Protein AF-A0A7C6YAJ8-F1 (afdb_monomer)

Foldseek 3Di:
DVVVVVVVVPPPPPCPPDPPVPDDQQLQDLVSLCCVCQPVQDDLVVVCVVSVHDSVSNCCRCCVPNVVDPVCSQEPRAADPLLVLLLLLVVLFQWAWDPDLQFTKIKHKDAPLQVLVQQVNCVSCVSQFDDHKDKDQWDWDADPVNPDTDIGGIMIMTMGGRHPNCVVVNPDDLLNSLVPDDLQSNLSNCLGQWAQAAQKIKGFQQVDDPVSVVSSQVSCCPHQVWHWDQDPVHNRIIITHNVSRVSNLVSNVVNDPCVGSSNCPRPDVPPSHYDDDWFWWAADPNDTDTLVVVCVVVVHDSVVSCVVCVVRIDTDD

Mean predicted aligned error: 9.09 Å

Sequence (317 aa):
MEYIKRMMKIKKTNDLHKNDSRFKAIYQDYDWCYQKFMIEGLNHDEMAKEADCTKRVIQKWCVERHRLTQKYRQQHKQLNNMQEDLIIGSLLGDGHIDKRDTQPVFIVEHAANQKDYLYFKYDLMKDFCNISPSHIKGTVKYFPDNSKGYLVQDAYRFCTRIHDCFLEYRNMTIKNLLDKLNSFSLSIWILDDGYRGRSNWQVCVANFADCEKEYAMKMLRQKFNLDCYIPNLDNRYIHFKANSTRVIDDIILKEIPNNLDIIKYKITENNQIASPQKRAYINIDGEDILLTEYCEKNNLPYKSTWAKFKDEIKLVI

Nearest PDB structures (foldseek):
  1r7m-assembly1_A  TM=8.126E-01  e=1.324E-11  Saccharomyces cerevisiae
  3oor-assembly1_A  TM=7.892E-01  e=7.558E-11  Saccharomyces cerevisiae
  3opk-assembly1_A  TM=4.939E-01  e=5.176E-01  Salmonella enterica subsp. enterica serovar Typhimurium str. LT2
  4zk7-assembly1_Q  TM=4.593E-01  e=9.420E-01  Thermus thermophilus HB8
  6o8x-assembly1_U  TM=3.846E-01  e=6.094E-01  Enterococcus faecalis

pLDDT: mean 91.02, std 14.14, range [32.59, 98.88]

Radius of gyration: 28.18 Å; Cα contacts (8 Å, |Δi|>4): 461; chains: 1; bounding box: 66×58×85 Å

Structure (mmCIF, N/CA/C/O backbone):
data_AF-A0A7C6YAJ8-F1
#
_entry.id   AF-A0A7C6YAJ8-F1
#
loop_
_atom_site.group_PDB
_atom_site.id
_atom_site.type_symbol
_atom_site.label_atom_id
_atom_site.label_alt_id
_atom_site.label_comp_id
_atom_site.label_asym_id
_atom_site.label_entity_id
_atom_site.label_seq_id
_atom_site.pdbx_PDB_ins_code
_atom_site.Cartn_x
_atom_site.Cartn_y
_atom_site.Cartn_z
_atom_site.occupancy
_atom_site.B_iso_or_equiv
_atom_site.auth_seq_id
_atom_site.auth_comp_id
_atom_site.auth_asym_id
_atom_site.auth_atom_id
_atom_site.pdbx_PDB_model_num
ATOM 1 N N . MET A 1 1 ? 13.890 -44.386 -42.242 1.00 47.44 1 MET A N 1
ATOM 2 C CA . MET A 1 1 ? 15.108 -43.614 -41.887 1.00 47.44 1 MET A CA 1
ATOM 3 C C . MET A 1 1 ? 15.307 -42.365 -42.751 1.00 47.44 1 MET A C 1
ATOM 5 O O . MET A 1 1 ? 15.731 -41.344 -42.226 1.00 47.44 1 MET A O 1
ATOM 9 N N . GLU A 1 2 ? 14.943 -42.385 -44.037 1.00 45.25 2 GLU A N 1
ATOM 10 C CA . GLU A 1 2 ? 15.057 -41.219 -44.938 1.00 45.25 2 GLU A CA 1
ATOM 11 C C . GLU A 1 2 ? 13.894 -40.209 -44.806 1.00 45.25 2 GLU A C 1
ATOM 13 O O . GLU A 1 2 ? 14.081 -39.004 -44.953 1.00 45.25 2 GLU A O 1
ATOM 18 N N . TYR A 1 3 ? 12.712 -40.679 -44.388 1.00 32.94 3 TYR A N 1
ATOM 19 C CA . TYR A 1 3 ? 11.525 -39.848 -44.125 1.00 32.94 3 TYR A CA 1
ATOM 20 C C . TYR A 1 3 ? 11.679 -38.941 -42.884 1.00 32.94 3 TYR A C 1
ATOM 22 O O . TYR A 1 3 ? 11.273 -37.781 -42.893 1.00 32.94 3 TYR A O 1
ATOM 30 N N . ILE A 1 4 ? 12.369 -39.424 -41.841 1.00 42.72 4 ILE A N 1
ATOM 31 C CA . ILE A 1 4 ? 12.635 -38.665 -40.603 1.00 42.72 4 ILE A CA 1
ATOM 32 C C . ILE A 1 4 ? 13.716 -37.591 -40.835 1.00 42.72 4 ILE A C 1
ATOM 34 O O . ILE A 1 4 ? 13.593 -36.471 -40.340 1.00 42.72 4 ILE A O 1
ATOM 38 N N . LYS A 1 5 ? 14.717 -37.864 -41.688 1.00 40.44 5 LYS A N 1
ATOM 39 C CA . LYS A 1 5 ? 15.712 -36.857 -42.110 1.00 40.44 5 LYS A CA 1
ATOM 40 C C . LYS A 1 5 ? 15.091 -35.712 -42.926 1.00 40.44 5 LYS A C 1
ATOM 42 O O . LYS A 1 5 ? 15.614 -34.600 -42.894 1.00 40.44 5 LYS A O 1
ATOM 47 N N . ARG A 1 6 ? 13.966 -35.953 -43.614 1.00 37.03 6 ARG A N 1
ATOM 48 C CA . ARG A 1 6 ? 13.228 -34.935 -44.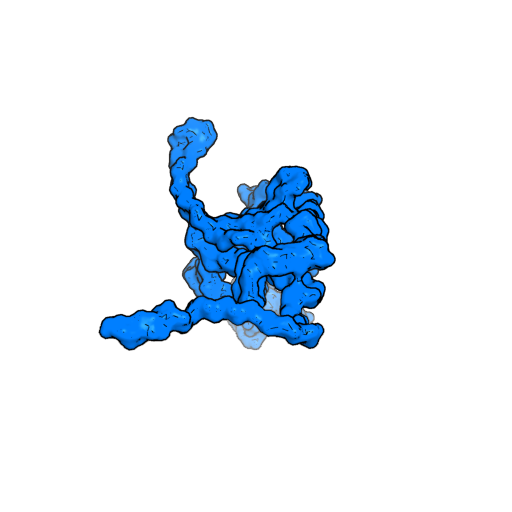383 1.00 37.03 6 ARG A CA 1
ATOM 49 C C . ARG A 1 6 ? 12.366 -34.027 -43.494 1.00 37.03 6 ARG A C 1
ATOM 51 O O . ARG A 1 6 ? 12.249 -32.846 -43.800 1.00 37.03 6 ARG A O 1
ATOM 58 N N . MET A 1 7 ? 11.859 -34.529 -42.362 1.00 32.59 7 MET A N 1
ATOM 59 C CA . MET A 1 7 ? 11.141 -33.710 -41.369 1.00 32.59 7 MET A CA 1
ATOM 60 C C . MET A 1 7 ? 12.063 -32.887 -40.458 1.00 32.59 7 MET A C 1
ATOM 62 O O . MET A 1 7 ? 11.704 -31.779 -40.078 1.00 32.59 7 MET A O 1
ATOM 66 N N . MET A 1 8 ? 13.285 -33.350 -40.175 1.00 35.88 8 MET A N 1
ATOM 67 C CA . MET A 1 8 ? 14.253 -32.570 -39.384 1.00 35.88 8 MET A CA 1
ATOM 68 C C . MET A 1 8 ? 14.951 -31.441 -40.163 1.00 35.88 8 MET A C 1
ATOM 70 O O . MET A 1 8 ? 15.639 -30.618 -39.564 1.00 35.88 8 MET A O 1
ATOM 74 N N . LYS A 1 9 ? 14.764 -31.356 -41.489 1.00 37.44 9 LYS A N 1
ATOM 75 C CA . LYS A 1 9 ? 15.337 -30.288 -42.329 1.00 37.44 9 LYS A CA 1
ATOM 76 C C . LYS A 1 9 ? 14.406 -29.086 -42.543 1.00 37.44 9 LYS A C 1
ATOM 78 O O . LYS A 1 9 ? 14.803 -28.148 -43.226 1.00 37.44 9 LYS A O 1
ATOM 83 N N . ILE A 1 10 ? 13.204 -29.077 -41.957 1.00 40.25 10 ILE A N 1
ATOM 84 C CA . ILE A 1 10 ? 12.212 -28.005 -42.141 1.00 40.25 10 ILE A CA 1
ATOM 85 C C . ILE A 1 10 ? 11.612 -27.597 -40.787 1.00 40.25 10 ILE A C 1
ATOM 87 O O . ILE A 1 10 ? 10.531 -28.032 -40.410 1.00 40.25 10 ILE A O 1
ATOM 91 N N . LYS A 1 11 ? 12.366 -26.778 -40.045 1.00 37.12 11 LYS A N 1
ATOM 92 C CA . LYS A 1 11 ? 11.914 -25.578 -39.297 1.00 37.12 11 LYS A CA 1
ATOM 93 C C . LYS A 1 11 ? 13.103 -24.923 -38.571 1.00 37.12 11 LYS A C 1
ATOM 95 O O . LYS A 1 11 ? 13.094 -24.651 -37.380 1.00 37.12 11 LYS A O 1
ATOM 100 N N . LYS A 1 12 ? 14.159 -24.643 -39.335 1.00 38.34 12 LYS A N 1
ATOM 101 C CA . LYS A 1 12 ? 14.884 -23.374 -39.210 1.00 38.34 12 LYS A CA 1
ATOM 102 C C . LYS A 1 12 ? 14.514 -22.571 -40.448 1.00 38.34 12 LYS A C 1
ATOM 104 O O . LYS A 1 12 ? 15.315 -22.403 -41.360 1.00 38.34 12 LYS A O 1
ATOM 109 N N . THR A 1 13 ? 13.256 -22.154 -40.526 1.00 35.66 13 THR A N 1
ATOM 110 C CA . THR A 1 13 ? 12.901 -21.028 -41.382 1.00 35.66 13 THR A CA 1
ATOM 111 C C . THR A 1 13 ? 13.521 -19.803 -40.724 1.00 35.66 13 THR A C 1
ATOM 113 O O . THR A 1 13 ? 12.896 -19.117 -39.927 1.00 35.66 13 THR A O 1
ATOM 116 N N . ASN A 1 14 ? 14.790 -19.547 -41.053 1.00 40.25 14 ASN A N 1
ATOM 117 C CA . ASN A 1 14 ? 15.240 -18.177 -41.244 1.00 40.25 14 ASN A CA 1
ATOM 118 C C . ASN A 1 14 ? 14.432 -17.640 -42.434 1.00 40.25 14 ASN A C 1
ATOM 120 O O . ASN A 1 14 ? 14.972 -17.484 -43.528 1.00 40.25 14 ASN A O 1
ATOM 124 N N . ASP A 1 15 ? 13.138 -17.386 -42.239 1.00 39.75 15 ASP A N 1
ATOM 125 C CA . ASP A 1 15 ? 12.440 -16.413 -43.063 1.00 39.75 15 ASP A CA 1
ATOM 126 C C . ASP A 1 15 ? 12.964 -15.054 -42.599 1.00 39.75 15 ASP A C 1
ATOM 128 O O . ASP A 1 15 ? 12.334 -14.304 -41.863 1.00 39.75 15 ASP A O 1
ATOM 132 N N . LEU A 1 16 ? 14.201 -14.756 -43.010 1.00 46.94 16 LEU A N 1
ATOM 133 C CA . LEU A 1 16 ? 14.611 -13.383 -43.228 1.00 46.94 16 LEU A CA 1
ATOM 134 C C . LEU A 1 16 ? 13.579 -12.848 -44.209 1.00 46.94 16 LEU A C 1
ATOM 136 O O . LEU A 1 16 ? 13.630 -13.195 -45.391 1.00 46.94 16 LEU A O 1
ATOM 140 N N . HIS A 1 17 ? 12.600 -12.106 -43.682 1.00 51.72 17 HIS A N 1
ATOM 141 C CA . HIS A 1 17 ? 11.586 -11.424 -44.468 1.00 51.72 17 HIS A CA 1
ATOM 142 C C . HIS A 1 17 ? 12.259 -10.881 -45.727 1.00 51.72 17 HIS A C 1
ATOM 144 O O . HIS A 1 17 ? 13.194 -10.078 -45.641 1.00 51.72 17 HIS A O 1
ATOM 150 N N . LYS A 1 18 ? 11.843 -11.390 -46.895 1.00 46.28 18 LYS A N 1
ATOM 151 C CA . LYS A 1 18 ? 12.242 -10.830 -48.189 1.00 46.28 18 LYS A CA 1
ATOM 152 C C . LYS A 1 18 ? 12.083 -9.315 -48.079 1.00 46.28 18 LYS A C 1
ATOM 154 O O . LYS A 1 18 ? 11.075 -8.879 -47.531 1.00 46.28 18 LYS A O 1
ATOM 159 N N . ASN A 1 19 ? 13.075 -8.557 -48.552 1.00 50.75 19 ASN A N 1
ATOM 160 C CA . ASN A 1 19 ? 13.094 -7.091 -48.560 1.00 50.75 19 ASN A CA 1
ATOM 161 C C . ASN A 1 19 ? 11.862 -6.527 -49.306 1.00 50.75 19 ASN A C 1
ATOM 163 O O . ASN A 1 19 ? 11.966 -6.104 -50.453 1.00 50.75 19 ASN A O 1
ATOM 167 N N . ASP A 1 20 ? 10.691 -6.546 -48.674 1.00 56.75 20 ASP A N 1
ATOM 168 C CA . ASP A 1 20 ? 9.530 -5.759 -49.058 1.00 56.75 20 ASP A CA 1
ATOM 169 C C . ASP A 1 20 ? 9.744 -4.382 -48.439 1.00 56.75 20 ASP A C 1
ATOM 171 O O . ASP A 1 20 ? 9.737 -4.223 -47.217 1.00 56.75 20 ASP A O 1
ATOM 175 N N . SER A 1 21 ? 9.964 -3.380 -49.286 1.00 59.78 21 SER A N 1
ATOM 176 C CA . SER A 1 21 ? 10.165 -1.989 -48.875 1.00 59.78 21 SER A CA 1
ATOM 177 C C . SER A 1 21 ? 8.970 -1.401 -48.116 1.00 59.78 21 SER A C 1
ATOM 179 O O . SER A 1 21 ? 9.103 -0.336 -47.516 1.00 59.78 21 SER A O 1
ATOM 181 N N . ARG A 1 22 ? 7.816 -2.084 -48.116 1.00 62.16 22 ARG A N 1
ATOM 182 C CA . ARG A 1 22 ? 6.598 -1.697 -47.392 1.00 62.16 22 ARG A CA 1
ATOM 183 C C . ARG A 1 22 ? 6.427 -2.426 -46.060 1.00 62.16 22 ARG A C 1
ATOM 185 O O . ARG A 1 22 ? 5.558 -2.042 -45.280 1.00 62.16 22 ARG A O 1
ATOM 192 N N . PHE A 1 23 ? 7.220 -3.462 -45.775 1.00 67.81 23 PHE A N 1
ATOM 193 C CA . PHE A 1 23 ? 7.128 -4.1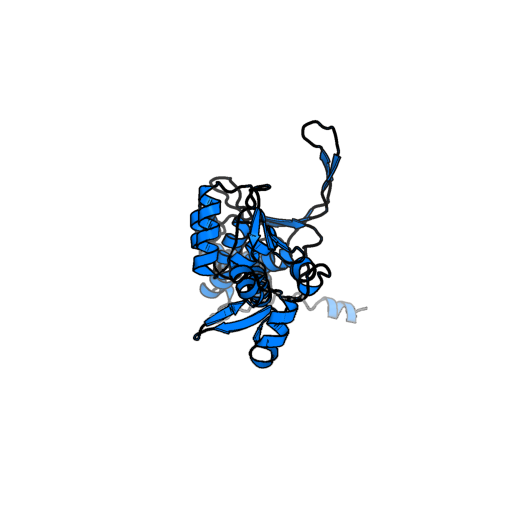78 -44.505 1.00 67.81 23 PHE A CA 1
ATOM 194 C C . PHE A 1 23 ? 7.755 -3.348 -43.381 1.00 67.81 23 PHE A C 1
ATOM 196 O O . PHE A 1 23 ? 8.977 -3.259 -43.242 1.00 67.81 23 PHE A O 1
ATOM 203 N N . LYS A 1 24 ? 6.901 -2.753 -42.547 1.00 80.50 24 LYS A N 1
ATOM 204 C CA . LYS A 1 24 ? 7.312 -2.100 -41.306 1.00 80.50 24 LYS A CA 1
ATOM 205 C C . LYS A 1 24 ? 7.054 -3.055 -40.148 1.00 80.50 24 LYS A C 1
ATOM 207 O O . LYS A 1 24 ? 5.912 -3.286 -39.766 1.00 80.50 24 LYS A O 1
ATOM 212 N N . ALA A 1 25 ? 8.121 -3.634 -39.609 1.00 89.38 25 ALA A N 1
ATOM 213 C CA . ALA A 1 25 ? 8.007 -4.473 -38.422 1.00 89.38 25 ALA A CA 1
ATOM 214 C C . ALA A 1 25 ? 7.569 -3.637 -37.208 1.00 89.38 25 ALA A C 1
ATOM 216 O O . ALA A 1 25 ? 7.946 -2.469 -37.097 1.00 89.38 25 ALA A O 1
ATOM 217 N N . ILE A 1 26 ? 6.833 -4.247 -36.276 1.00 94.19 26 ILE A N 1
ATOM 218 C CA . ILE A 1 26 ? 6.247 -3.552 -35.115 1.00 94.19 26 ILE A CA 1
ATOM 219 C C . ILE A 1 26 ? 7.297 -2.838 -34.252 1.00 94.19 26 ILE A C 1
ATOM 221 O O . ILE A 1 26 ? 7.083 -1.715 -33.818 1.00 94.19 26 ILE A O 1
ATOM 225 N N . TYR A 1 27 ? 8.491 -3.421 -34.101 1.00 94.12 27 TYR A N 1
ATOM 226 C CA . TYR A 1 27 ? 9.597 -2.829 -33.340 1.00 94.12 27 TYR A CA 1
ATOM 227 C C . TYR A 1 27 ? 10.229 -1.597 -34.002 1.00 94.12 27 TYR A C 1
ATOM 229 O O . TYR A 1 27 ? 11.093 -0.962 -33.409 1.00 94.12 27 TYR A O 1
ATOM 237 N N . GLN A 1 28 ? 9.875 -1.272 -35.249 1.00 95.12 28 GLN A N 1
ATOM 238 C CA . GLN A 1 28 ? 10.315 -0.023 -35.877 1.00 95.12 28 GLN A CA 1
ATOM 239 C C . GLN A 1 28 ? 9.466 1.167 -35.422 1.00 95.12 28 GLN A C 1
ATOM 241 O O . GLN A 1 28 ? 9.882 2.314 -35.588 1.00 95.12 28 GLN A O 1
ATOM 246 N N . ASP A 1 29 ? 8.283 0.904 -34.871 1.00 95.56 29 ASP A N 1
ATOM 247 C CA . ASP A 1 29 ? 7.397 1.909 -34.308 1.00 95.56 29 ASP A CA 1
ATOM 248 C C . ASP A 1 29 ? 7.887 2.341 -32.919 1.00 95.56 29 ASP A C 1
ATOM 250 O O . ASP A 1 29 ? 8.202 1.504 -32.071 1.00 95.56 29 ASP A O 1
ATOM 254 N N . TYR A 1 30 ? 7.984 3.653 -32.703 1.00 96.62 30 TYR A N 1
ATOM 255 C CA . TYR A 1 30 ? 8.370 4.204 -31.408 1.00 96.62 30 TYR A CA 1
ATOM 256 C C . TYR A 1 30 ? 7.320 3.879 -30.348 1.00 96.62 30 TYR A C 1
ATOM 258 O O . TYR A 1 30 ? 7.687 3.468 -29.248 1.00 96.62 30 TYR A O 1
ATOM 266 N N . ASP A 1 31 ? 6.035 4.001 -30.687 1.00 97.38 31 ASP A N 1
ATOM 267 C CA . ASP A 1 31 ? 4.944 3.865 -29.722 1.00 97.38 31 ASP A CA 1
ATOM 268 C C . ASP A 1 31 ? 4.842 2.430 -29.213 1.00 97.38 31 ASP A C 1
ATOM 270 O O . ASP A 1 31 ? 4.703 2.202 -28.012 1.00 97.38 31 ASP A O 1
ATOM 274 N N . TRP A 1 32 ? 5.028 1.446 -30.099 1.00 97.25 32 TRP A N 1
ATOM 275 C CA . TRP A 1 32 ? 5.107 0.043 -29.697 1.00 97.25 32 TRP A CA 1
ATOM 276 C C . TRP A 1 32 ? 6.299 -0.202 -28.763 1.00 97.25 32 TRP A C 1
ATOM 278 O O . TRP A 1 32 ? 6.147 -0.808 -27.700 1.00 97.25 32 TRP A O 1
ATOM 288 N N . CYS A 1 33 ? 7.488 0.305 -29.109 1.00 97.81 33 CYS A N 1
ATOM 289 C CA . CYS A 1 33 ? 8.667 0.160 -28.257 1.00 97.81 33 CYS A CA 1
ATOM 290 C C . CYS A 1 33 ? 8.477 0.831 -26.891 1.00 97.81 33 CYS A C 1
ATOM 292 O O . CYS A 1 33 ? 8.839 0.241 -25.872 1.00 97.81 33 CYS A O 1
ATOM 294 N N . TYR A 1 34 ? 7.904 2.035 -26.860 1.00 97.94 34 TYR A N 1
ATOM 295 C CA . TYR A 1 34 ? 7.623 2.774 -25.635 1.00 97.94 34 TYR A CA 1
ATOM 296 C C . TYR A 1 34 ? 6.612 2.022 -24.769 1.00 97.94 34 TYR A C 1
ATOM 298 O O . TYR A 1 34 ? 6.887 1.757 -23.601 1.00 97.94 34 TYR A O 1
ATOM 306 N N . GLN A 1 35 ? 5.493 1.588 -25.346 1.00 97.56 35 GLN A N 1
ATOM 307 C CA . GLN A 1 35 ? 4.463 0.830 -24.645 1.00 97.56 35 GLN A CA 1
ATOM 308 C C . GLN A 1 35 ? 5.038 -0.436 -23.995 1.00 97.56 35 GLN A C 1
ATOM 310 O O . GLN A 1 35 ? 4.879 -0.654 -22.794 1.00 97.56 35 GLN A O 1
ATOM 315 N N . LYS A 1 36 ? 5.785 -1.245 -24.749 1.00 97.25 36 LYS A N 1
ATOM 316 C CA . LYS A 1 36 ? 6.339 -2.506 -24.237 1.00 97.25 36 LYS A CA 1
ATOM 317 C C . LYS A 1 36 ? 7.445 -2.313 -23.214 1.00 97.25 36 LYS A C 1
ATOM 319 O O . LYS A 1 36 ? 7.477 -2.999 -22.194 1.00 97.25 36 LYS A O 1
ATOM 324 N N . PHE A 1 37 ? 8.353 -1.376 -23.463 1.00 97.06 37 PHE A N 1
ATOM 325 C CA . PHE A 1 37 ? 9.524 -1.195 -22.614 1.00 97.06 37 PHE A CA 1
ATOM 326 C C . PHE A 1 37 ? 9.259 -0.311 -21.392 1.00 97.06 37 PHE A C 1
ATOM 328 O O . PHE A 1 37 ? 9.730 -0.625 -20.296 1.00 97.06 37 PHE A O 1
ATOM 335 N N . MET A 1 38 ? 8.543 0.801 -21.570 1.00 96.69 38 MET A N 1
ATOM 336 C CA . MET A 1 38 ? 8.313 1.800 -20.524 1.00 96.69 38 MET A CA 1
ATOM 337 C C . MET A 1 38 ? 7.066 1.483 -19.709 1.00 96.69 38 MET A C 1
ATOM 339 O O . MET A 1 38 ? 7.140 1.510 -18.481 1.00 96.69 38 MET A O 1
ATOM 343 N N . ILE A 1 39 ? 5.949 1.166 -20.368 1.00 95.69 39 ILE A N 1
ATOM 344 C CA . ILE A 1 39 ? 4.655 0.984 -19.698 1.00 95.69 39 ILE A CA 1
ATOM 345 C C . ILE A 1 39 ? 4.524 -0.437 -19.159 1.00 95.69 39 ILE A C 1
ATOM 347 O O . ILE A 1 39 ? 4.494 -0.618 -17.948 1.00 95.69 39 ILE A O 1
ATOM 351 N N . GLU A 1 40 ? 4.557 -1.446 -20.029 1.00 95.50 40 GLU A N 1
ATOM 352 C CA . GLU A 1 40 ? 4.438 -2.862 -19.636 1.00 95.50 40 GLU A CA 1
ATOM 353 C C . GLU A 1 40 ? 5.697 -3.393 -18.944 1.00 95.50 40 GLU A C 1
ATOM 355 O O . GLU A 1 40 ? 5.671 -4.405 -18.247 1.00 95.50 40 GLU A O 1
ATOM 360 N N . GLY A 1 41 ? 6.811 -2.682 -19.109 1.00 95.31 41 GLY A N 1
ATOM 361 C CA . GLY A 1 41 ? 8.030 -2.932 -18.370 1.00 95.31 41 GLY A CA 1
ATOM 362 C C . GLY A 1 41 ? 8.831 -4.149 -18.832 1.00 95.31 41 GLY A C 1
ATOM 363 O O . GLY A 1 41 ? 9.727 -4.588 -18.099 1.00 95.31 41 GLY A O 1
ATOM 364 N N . LEU A 1 42 ? 8.579 -4.641 -20.044 1.00 95.44 42 LEU A N 1
ATOM 365 C CA . LEU A 1 42 ? 9.245 -5.816 -20.591 1.00 95.44 42 LEU A CA 1
ATOM 366 C C . LEU A 1 42 ? 10.752 -5.598 -20.755 1.00 95.44 42 LEU A C 1
ATOM 368 O O . LEU A 1 42 ? 11.241 -4.482 -20.969 1.00 95.44 42 LEU A O 1
ATOM 372 N N . ASN A 1 43 ? 11.512 -6.684 -20.660 1.00 94.44 43 ASN A N 1
ATOM 373 C CA . ASN A 1 43 ? 12.913 -6.708 -21.053 1.00 94.44 43 ASN A CA 1
ATOM 374 C C . ASN A 1 43 ? 13.054 -6.994 -22.563 1.00 94.44 43 ASN A C 1
ATOM 376 O O . ASN A 1 43 ? 12.129 -7.450 -23.233 1.00 94.44 43 ASN A O 1
ATOM 380 N N . HIS A 1 44 ? 14.235 -6.734 -23.129 1.00 96.12 44 HIS A N 1
ATOM 381 C CA . HIS A 1 44 ? 14.445 -6.912 -24.571 1.00 96.12 44 HIS A CA 1
ATOM 382 C C . HIS A 1 44 ? 14.303 -8.365 -25.052 1.00 96.12 44 HIS A C 1
ATOM 384 O O . HIS A 1 44 ? 14.065 -8.566 -26.239 1.00 96.12 44 HIS A O 1
ATOM 390 N N . ASP A 1 45 ? 14.466 -9.365 -24.179 1.00 96.38 45 ASP A N 1
ATOM 391 C CA . ASP A 1 45 ? 14.261 -10.771 -24.543 1.00 96.38 45 ASP A CA 1
ATOM 392 C C . ASP A 1 45 ? 12.762 -11.098 -24.648 1.00 96.38 45 ASP A C 1
ATOM 394 O O . ASP A 1 45 ? 12.351 -11.811 -25.558 1.00 96.38 45 ASP A O 1
ATOM 398 N N . GLU A 1 46 ? 11.931 -10.540 -23.768 1.00 95.94 46 GLU A N 1
ATOM 399 C CA . GLU A 1 46 ? 10.465 -10.641 -23.835 1.00 95.94 46 GLU A CA 1
ATOM 400 C C . GLU A 1 46 ? 9.911 -9.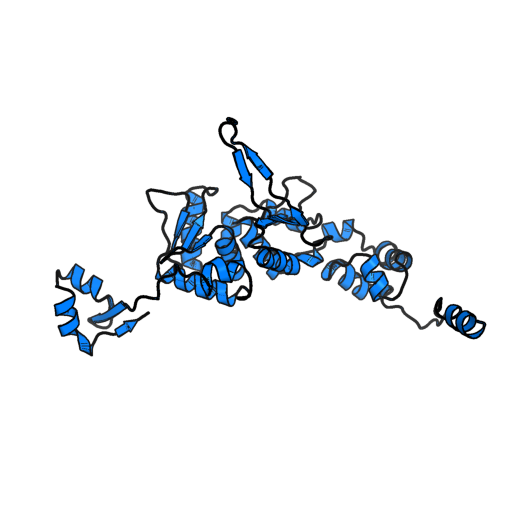921 -25.065 1.00 95.94 46 GLU A C 1
ATOM 402 O O . GLU A 1 46 ? 9.156 -10.512 -25.833 1.00 95.94 46 GLU A O 1
ATOM 407 N N . MET A 1 47 ? 10.367 -8.693 -25.321 1.00 97.38 47 MET A N 1
ATOM 408 C CA . MET A 1 47 ? 9.989 -7.944 -26.525 1.00 97.38 47 MET A CA 1
ATOM 409 C C . MET A 1 47 ? 10.391 -8.675 -27.811 1.00 97.38 47 MET A C 1
ATOM 411 O O . MET A 1 47 ? 9.658 -8.652 -28.795 1.00 97.38 47 MET A O 1
ATOM 415 N N . ALA A 1 48 ? 11.560 -9.325 -27.815 1.00 97.69 48 ALA A N 1
ATOM 416 C CA . ALA A 1 48 ? 12.038 -10.086 -28.964 1.00 97.69 48 ALA A CA 1
ATOM 417 C C . ALA A 1 48 ? 11.163 -11.314 -29.236 1.00 97.69 48 ALA A C 1
ATOM 419 O O . ALA A 1 48 ? 10.859 -11.589 -30.394 1.00 97.69 48 ALA A O 1
ATOM 420 N N . LYS A 1 49 ? 10.724 -12.009 -28.177 1.00 96.94 49 LYS A N 1
ATOM 421 C CA . LYS A 1 49 ? 9.761 -13.113 -28.285 1.00 96.94 49 LYS A CA 1
ATOM 422 C C . LYS A 1 49 ? 8.418 -12.632 -28.829 1.00 96.94 49 LYS A C 1
ATOM 424 O O . LYS A 1 49 ? 7.874 -13.278 -29.713 1.00 96.94 49 LYS A O 1
ATOM 429 N N . GLU A 1 50 ? 7.901 -11.511 -28.325 1.00 96.38 50 GLU A N 1
ATOM 430 C CA . GLU A 1 50 ? 6.610 -10.973 -28.770 1.00 96.38 50 GLU A CA 1
ATOM 431 C C . GLU A 1 50 ? 6.647 -10.522 -30.237 1.00 96.38 50 GLU A C 1
ATOM 433 O O . GLU A 1 50 ? 5.707 -10.765 -30.988 1.00 96.38 50 GLU A O 1
ATOM 438 N N . ALA A 1 51 ? 7.749 -9.906 -30.666 1.00 95.31 51 ALA A N 1
ATOM 439 C CA . ALA A 1 51 ? 7.910 -9.422 -32.032 1.00 95.31 51 ALA A CA 1
ATOM 440 C C . ALA A 1 51 ? 8.502 -10.449 -33.012 1.00 95.31 51 ALA A C 1
ATOM 442 O O . ALA A 1 51 ? 8.889 -10.059 -34.113 1.00 95.31 51 ALA A O 1
ATOM 443 N N . ASP A 1 52 ? 8.624 -11.714 -32.594 1.00 95.19 52 ASP A N 1
ATOM 444 C CA . ASP A 1 52 ? 9.215 -12.817 -33.364 1.00 95.19 52 ASP A CA 1
ATOM 445 C C . ASP A 1 52 ? 10.544 -12.436 -34.047 1.00 95.19 52 ASP A C 1
ATOM 447 O O . ASP A 1 52 ? 10.746 -12.566 -35.255 1.00 95.19 52 ASP A O 1
ATOM 451 N N . CYS A 1 53 ? 11.472 -11.872 -33.269 1.00 95.31 53 CYS A N 1
ATOM 452 C CA . CYS A 1 53 ? 12.760 -11.416 -33.782 1.00 95.31 53 CYS A CA 1
ATOM 453 C C . CYS A 1 53 ? 13.901 -11.664 -32.788 1.00 95.31 53 CYS A C 1
ATOM 455 O O . CYS A 1 53 ? 13.729 -12.230 -31.711 1.00 95.31 53 CYS A O 1
ATOM 457 N N . THR A 1 54 ? 15.122 -11.257 -33.147 1.00 97.44 54 THR A N 1
ATOM 458 C CA . THR A 1 54 ? 16.270 -11.400 -32.240 1.00 97.44 54 THR A CA 1
ATOM 459 C C . THR A 1 54 ? 16.367 -10.223 -31.268 1.00 97.44 54 THR A C 1
ATOM 461 O O . THR A 1 54 ? 16.097 -9.075 -31.625 1.00 97.44 54 THR A O 1
ATOM 464 N N . LYS A 1 55 ? 16.890 -10.470 -30.060 1.00 97.62 55 LYS A N 1
ATOM 465 C CA . LYS A 1 55 ? 17.219 -9.421 -29.073 1.00 97.62 55 LYS A CA 1
ATOM 466 C C . LYS A 1 55 ? 18.032 -8.269 -29.673 1.00 97.62 55 LYS A C 1
ATOM 468 O O . LYS A 1 55 ? 17.797 -7.108 -29.345 1.00 97.62 55 LYS A O 1
ATOM 473 N N . ARG A 1 56 ? 18.975 -8.571 -30.576 1.00 97.88 56 ARG A N 1
ATOM 474 C CA . ARG A 1 56 ? 19.819 -7.563 -31.238 1.00 97.88 56 ARG A CA 1
ATOM 475 C C . ARG A 1 56 ? 18.995 -6.579 -32.068 1.00 97.88 56 ARG A C 1
ATOM 477 O O . ARG A 1 56 ? 19.341 -5.396 -32.103 1.00 97.88 56 ARG A O 1
ATOM 484 N N . VAL A 1 57 ? 17.932 -7.058 -32.721 1.00 97.12 57 VAL A N 1
ATOM 485 C CA . VAL A 1 57 ? 17.004 -6.231 -33.505 1.00 97.12 57 VAL A CA 1
ATOM 486 C C . VAL A 1 57 ? 16.222 -5.298 -32.584 1.00 97.12 57 VAL A C 1
ATOM 488 O O . VAL A 1 57 ? 16.208 -4.096 -32.843 1.00 97.12 57 VAL A O 1
ATOM 491 N N . ILE A 1 58 ? 15.686 -5.807 -31.469 1.00 98.06 58 ILE A N 1
ATOM 492 C CA . ILE A 1 58 ? 15.040 -4.968 -30.447 1.00 98.06 58 ILE A CA 1
ATOM 493 C C . ILE A 1 58 ? 16.013 -3.922 -29.900 1.00 98.06 58 ILE A C 1
ATOM 495 O O . ILE A 1 58 ? 15.687 -2.743 -29.873 1.00 98.06 58 ILE A O 1
ATOM 499 N N . GLN A 1 59 ? 17.240 -4.306 -29.534 1.00 97.88 59 GLN A N 1
ATOM 500 C CA . GLN A 1 59 ? 18.250 -3.360 -29.045 1.00 97.88 59 GLN A CA 1
ATOM 501 C C . GLN A 1 59 ? 18.569 -2.266 -30.072 1.00 97.88 59 GLN A C 1
ATOM 503 O O . GLN A 1 59 ? 18.670 -1.096 -29.708 1.00 97.88 59 GLN A O 1
ATOM 508 N N . LYS A 1 60 ? 18.688 -2.624 -31.357 1.00 97.56 60 LYS A N 1
ATOM 509 C CA . LYS A 1 60 ? 18.910 -1.653 -32.437 1.00 97.56 60 LYS A CA 1
ATOM 510 C C . LYS A 1 60 ? 17.790 -0.614 -32.472 1.00 97.56 60 LYS A C 1
ATOM 512 O O . LYS A 1 60 ? 18.067 0.576 -32.559 1.00 97.56 60 LYS A O 1
ATOM 517 N N . TRP A 1 61 ? 16.535 -1.046 -32.413 1.00 97.62 61 TRP A N 1
ATOM 518 C CA . TRP A 1 61 ? 15.410 -0.124 -32.525 1.00 97.62 61 TRP A CA 1
ATOM 519 C C . TRP A 1 61 ? 15.099 0.603 -31.217 1.00 97.62 61 TRP A C 1
ATOM 521 O O . TRP A 1 61 ? 15.166 1.827 -31.193 1.00 97.62 61 TRP A O 1
ATOM 531 N N . CYS A 1 62 ? 14.876 -0.105 -30.111 1.00 97.06 62 CYS A N 1
ATOM 532 C CA . CYS A 1 62 ? 14.580 0.517 -28.819 1.00 97.06 62 CYS A CA 1
ATOM 533 C C . CYS A 1 62 ? 15.715 1.430 -28.340 1.00 97.06 62 CYS A C 1
ATOM 535 O O . CYS A 1 62 ? 15.477 2.582 -27.989 1.00 97.06 62 CYS A O 1
ATOM 537 N N . VAL A 1 63 ? 16.959 0.943 -28.334 1.00 96.81 63 VAL A N 1
ATOM 538 C CA . VAL A 1 63 ? 18.075 1.644 -27.677 1.00 96.81 63 VAL A CA 1
ATOM 539 C C . VAL A 1 63 ? 18.775 2.605 -28.634 1.00 96.81 63 VAL A C 1
ATOM 541 O O . VAL A 1 63 ? 18.966 3.774 -28.302 1.00 96.81 63 VAL A O 1
ATOM 544 N N . GLU A 1 64 ? 19.184 2.139 -29.817 1.00 97.25 64 GLU A N 1
ATOM 545 C CA . GLU A 1 64 ? 20.005 2.961 -30.720 1.00 97.25 64 GLU A CA 1
ATOM 546 C C . GLU A 1 64 ? 19.166 3.973 -31.509 1.00 97.25 64 GLU A C 1
ATOM 548 O O . GLU A 1 64 ? 19.588 5.121 -31.652 1.00 97.25 64 GLU A O 1
ATOM 553 N N . ARG A 1 65 ? 17.989 3.568 -32.013 1.00 96.94 65 ARG A N 1
ATOM 554 C CA . ARG A 1 65 ? 17.110 4.434 -32.819 1.00 96.94 65 ARG A CA 1
ATOM 555 C C . ARG A 1 65 ? 16.189 5.293 -31.956 1.00 96.94 65 ARG A C 1
ATOM 557 O O . ARG A 1 65 ? 16.213 6.509 -32.099 1.00 96.94 65 ARG A O 1
ATOM 564 N N . HIS A 1 66 ? 15.446 4.671 -31.043 1.00 97.38 66 HIS A N 1
ATOM 565 C CA . HIS A 1 66 ? 14.413 5.330 -30.232 1.00 97.38 66 HIS A CA 1
ATOM 566 C C . HIS A 1 66 ? 14.923 5.889 -28.901 1.00 97.38 66 HIS A C 1
ATOM 568 O O . HIS A 1 66 ? 14.190 6.582 -28.208 1.00 97.38 66 HIS A O 1
ATOM 574 N N . ARG A 1 67 ? 16.185 5.616 -28.539 1.00 97.81 67 ARG A N 1
ATOM 575 C CA . ARG A 1 67 ? 16.839 6.117 -27.312 1.00 97.81 67 ARG A CA 1
ATOM 576 C C . ARG A 1 67 ? 16.169 5.683 -25.999 1.00 97.81 67 ARG A C 1
ATOM 578 O O . ARG A 1 67 ? 16.464 6.241 -24.942 1.00 97.81 67 ARG A O 1
ATOM 585 N N . LEU A 1 68 ? 15.376 4.614 -26.031 1.00 97.75 68 LEU A N 1
ATOM 586 C CA . LEU A 1 68 ? 14.770 3.963 -24.869 1.00 97.75 68 LEU A CA 1
ATOM 587 C C . LEU A 1 68 ? 15.807 3.085 -24.154 1.00 97.75 68 LEU A C 1
ATOM 589 O O . LEU A 1 68 ? 15.812 1.858 -24.229 1.00 97.75 68 LEU A O 1
ATOM 593 N N . THR A 1 69 ? 16.762 3.742 -23.500 1.00 96.88 69 THR A N 1
ATOM 594 C CA . THR A 1 69 ? 17.812 3.085 -22.711 1.00 96.88 69 THR A CA 1
ATOM 595 C C . THR A 1 69 ? 17.307 2.702 -21.313 1.00 96.88 69 THR A C 1
ATOM 597 O O . THR A 1 69 ? 16.314 3.241 -20.828 1.00 96.88 69 THR A O 1
ATOM 600 N N . GLN A 1 70 ? 18.030 1.827 -20.603 1.00 95.06 70 GLN A N 1
ATOM 601 C CA . GLN A 1 70 ? 17.733 1.543 -19.187 1.00 95.06 70 GLN A CA 1
ATOM 602 C C . GLN A 1 70 ? 17.814 2.803 -18.314 1.00 95.06 70 GLN A C 1
ATOM 604 O O . GLN A 1 70 ? 16.959 3.009 -17.461 1.00 95.06 70 GLN A O 1
ATOM 609 N N . LYS A 1 71 ? 18.785 3.688 -18.582 1.00 96.00 71 LYS A N 1
ATOM 610 C CA . LYS A 1 71 ? 18.901 4.984 -17.899 1.00 96.00 71 LYS A CA 1
ATOM 611 C C . LYS A 1 71 ? 17.691 5.879 -18.174 1.00 96.00 71 LYS A C 1
ATOM 613 O O . LYS A 1 71 ? 17.162 6.487 -17.253 1.00 96.00 71 LYS A O 1
ATOM 618 N N . TYR A 1 72 ? 17.221 5.915 -19.421 1.00 97.06 72 TYR A N 1
ATOM 619 C CA . TYR A 1 72 ? 16.006 6.647 -19.775 1.00 97.06 72 TYR A CA 1
ATOM 620 C C . TYR A 1 72 ? 14.797 6.110 -18.996 1.00 97.06 72 TYR A C 1
ATOM 622 O O . TYR A 1 72 ? 14.069 6.891 -18.392 1.00 97.06 72 TYR A O 1
ATOM 630 N N . ARG A 1 73 ? 14.634 4.782 -18.921 1.00 96.69 73 ARG A N 1
ATOM 631 C CA . ARG A 1 73 ? 13.558 4.141 -18.151 1.00 96.69 73 ARG A CA 1
ATOM 632 C C . ARG A 1 73 ? 13.644 4.408 -16.650 1.00 96.69 73 ARG A C 1
ATOM 634 O O . ARG A 1 73 ? 12.618 4.665 -16.031 1.00 96.69 73 ARG A O 1
ATOM 641 N N . GLN A 1 74 ? 14.843 4.371 -16.073 1.00 95.88 74 GLN A N 1
ATOM 642 C CA . GLN A 1 74 ? 15.069 4.739 -14.674 1.00 95.88 74 GLN A CA 1
ATOM 643 C C . GLN A 1 74 ? 14.553 6.158 -14.381 1.00 95.88 74 GLN A C 1
ATOM 645 O O . GLN A 1 74 ? 13.853 6.351 -13.393 1.00 95.88 74 GLN A O 1
ATOM 650 N N . GLN A 1 75 ? 14.869 7.114 -15.258 1.00 96.12 75 GLN A N 1
ATOM 651 C CA . GLN A 1 75 ? 14.569 8.537 -15.069 1.00 96.12 75 GLN A CA 1
ATOM 652 C C . GLN A 1 75 ? 13.118 8.922 -15.398 1.00 96.12 75 GLN A C 1
ATOM 654 O O . GLN A 1 75 ? 12.592 9.866 -14.819 1.00 96.12 75 GLN A O 1
ATOM 659 N N . HIS A 1 76 ? 12.476 8.229 -16.346 1.00 96.75 76 HIS A N 1
ATOM 660 C CA . HIS A 1 76 ? 11.207 8.685 -16.933 1.00 96.75 76 HIS A CA 1
ATOM 661 C C . HIS A 1 76 ? 10.015 7.763 -16.672 1.00 96.75 76 HIS A C 1
ATOM 663 O O . HIS A 1 76 ? 8.886 8.177 -16.926 1.00 96.75 76 HIS A O 1
ATOM 669 N N . LYS A 1 77 ? 10.215 6.527 -16.195 1.00 96.81 77 LYS A N 1
ATOM 670 C CA . LYS A 1 77 ? 9.079 5.670 -15.831 1.00 96.81 77 LYS A CA 1
ATOM 671 C C . LYS A 1 77 ? 8.384 6.260 -14.603 1.00 96.81 77 LYS A C 1
ATOM 673 O O . LYS A 1 77 ? 9.038 6.507 -13.596 1.00 96.81 77 LYS A O 1
ATOM 678 N N . GLN A 1 78 ? 7.076 6.465 -14.710 1.00 96.88 78 GLN A N 1
ATOM 679 C CA . GLN A 1 78 ? 6.233 6.999 -13.644 1.00 96.88 78 GLN A CA 1
ATOM 680 C C . GLN A 1 78 ? 5.291 5.926 -13.115 1.00 96.88 78 GLN A C 1
ATOM 682 O O . GLN A 1 78 ? 4.964 4.972 -13.826 1.00 96.88 78 GLN A O 1
ATOM 687 N N . LEU A 1 79 ? 4.876 6.102 -11.865 1.00 97.88 79 LEU A N 1
ATOM 688 C CA . LEU A 1 79 ? 3.838 5.294 -11.242 1.00 97.88 79 LEU A CA 1
ATOM 689 C C . LEU A 1 79 ? 2.477 5.686 -11.813 1.00 97.88 79 LEU A C 1
ATOM 691 O O . LEU A 1 79 ? 2.228 6.859 -12.090 1.00 97.88 79 LEU A O 1
ATOM 695 N N . ASN A 1 80 ? 1.596 4.705 -11.978 1.00 97.38 80 ASN A N 1
ATOM 696 C CA . ASN A 1 80 ? 0.170 4.984 -12.108 1.00 97.38 80 ASN A CA 1
ATOM 697 C C . ASN A 1 80 ? -0.473 5.138 -10.716 1.00 97.38 80 ASN A C 1
ATOM 699 O O . ASN A 1 80 ? 0.127 4.765 -9.708 1.00 97.38 80 ASN A O 1
ATOM 703 N N . ASN A 1 81 ? -1.711 5.635 -10.666 1.00 98.06 81 ASN A N 1
ATOM 704 C CA . ASN A 1 81 ? -2.404 5.919 -9.403 1.00 98.06 81 ASN A CA 1
ATOM 705 C C . ASN A 1 81 ? -2.489 4.695 -8.472 1.00 98.06 81 ASN A C 1
ATOM 707 O O . ASN A 1 81 ? -2.224 4.810 -7.284 1.00 98.06 81 ASN A O 1
ATOM 711 N N . MET A 1 82 ? -2.790 3.508 -9.010 1.00 98.31 82 MET A N 1
ATOM 712 C CA . MET A 1 82 ? -2.892 2.281 -8.207 1.00 98.31 82 MET A CA 1
ATOM 713 C C . MET A 1 82 ? -1.543 1.894 -7.581 1.00 98.31 82 MET A C 1
ATOM 715 O O . MET A 1 82 ? -1.480 1.411 -6.452 1.00 98.31 82 MET A O 1
ATOM 719 N N . GLN A 1 83 ? -0.446 2.112 -8.306 1.00 98.69 83 GLN A N 1
ATOM 720 C CA . GLN A 1 83 ? 0.906 1.854 -7.814 1.00 98.69 83 GLN A CA 1
ATOM 721 C C . GLN A 1 83 ? 1.345 2.890 -6.775 1.00 98.69 83 GLN A C 1
ATOM 723 O O . GLN A 1 83 ? 1.995 2.526 -5.797 1.00 98.69 83 GLN A O 1
ATOM 728 N N . GLU A 1 84 ? 0.979 4.160 -6.966 1.00 98.62 84 GLU A N 1
ATOM 729 C CA . GLU A 1 84 ? 1.170 5.212 -5.961 1.00 98.62 84 GLU A CA 1
ATOM 730 C C . GLU A 1 84 ? 0.433 4.854 -4.663 1.00 98.62 84 GLU A C 1
ATOM 732 O O . GLU A 1 84 ? 1.056 4.818 -3.601 1.00 98.62 84 GLU A O 1
ATOM 737 N N . ASP A 1 85 ? -0.847 4.484 -4.745 1.00 98.81 85 ASP A N 1
ATOM 738 C CA . ASP A 1 85 ? -1.650 4.103 -3.580 1.00 98.81 85 ASP A CA 1
ATOM 739 C C . ASP A 1 85 ? -1.079 2.871 -2.861 1.00 98.81 85 ASP A C 1
ATOM 741 O O . ASP A 1 85 ? -0.991 2.839 -1.629 1.00 98.81 85 ASP A O 1
ATOM 745 N N . LEU A 1 86 ? -0.627 1.865 -3.618 1.00 98.88 86 LEU A N 1
ATOM 746 C CA . LEU A 1 86 ? 0.050 0.697 -3.057 1.00 98.88 86 LEU A CA 1
ATOM 747 C C . LEU A 1 86 ? 1.314 1.091 -2.282 1.00 98.88 86 LEU A C 1
ATOM 749 O O . LEU A 1 86 ? 1.542 0.577 -1.184 1.00 98.88 86 LEU A O 1
ATOM 753 N N . ILE A 1 87 ? 2.139 1.978 -2.843 1.00 98.69 87 ILE A N 1
ATOM 754 C CA . ILE A 1 87 ? 3.371 2.449 -2.199 1.00 98.69 87 ILE A CA 1
ATOM 755 C C . ILE A 1 87 ? 3.043 3.235 -0.938 1.00 98.69 87 ILE A C 1
ATOM 757 O O . ILE A 1 87 ? 3.652 2.968 0.091 1.00 98.69 87 ILE A O 1
ATOM 761 N N . ILE A 1 88 ? 2.066 4.143 -0.980 1.00 98.75 88 ILE A N 1
ATOM 762 C CA . ILE A 1 88 ? 1.652 4.925 0.193 1.00 98.75 88 ILE A CA 1
ATOM 763 C C . ILE A 1 88 ? 1.237 3.997 1.337 1.00 98.75 88 ILE A C 1
ATOM 765 O O . ILE A 1 88 ? 1.752 4.127 2.447 1.00 98.75 88 ILE A O 1
ATOM 769 N N . GLY A 1 89 ? 0.347 3.040 1.062 1.00 98.69 89 GLY A N 1
ATOM 770 C CA . GLY A 1 89 ? -0.116 2.094 2.076 1.00 98.69 89 GLY A CA 1
ATOM 771 C C . GLY A 1 89 ? 1.004 1.198 2.601 1.00 98.69 89 GLY A C 1
ATOM 772 O O . GLY A 1 89 ? 1.108 0.986 3.805 1.00 98.69 89 GLY A O 1
ATOM 773 N N . SER A 1 90 ? 1.885 0.726 1.714 1.00 98.56 90 SER A N 1
ATOM 774 C CA . SER A 1 90 ? 3.001 -0.140 2.107 1.00 98.56 90 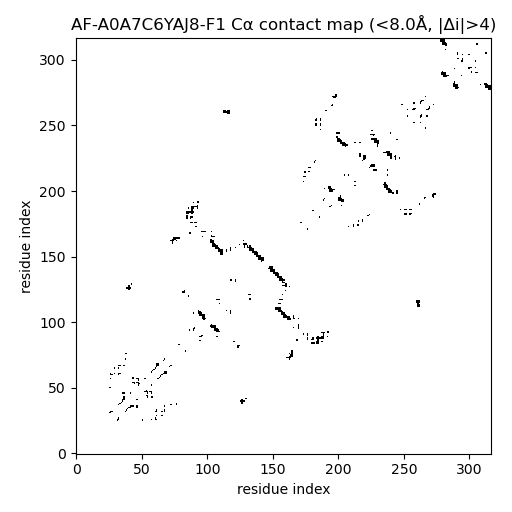SER A CA 1
ATOM 775 C C . SER A 1 90 ? 4.054 0.612 2.923 1.00 98.56 90 SER A C 1
ATOM 777 O O . SER A 1 90 ? 4.604 0.034 3.845 1.00 98.56 90 SER A O 1
ATOM 779 N N . LEU A 1 91 ? 4.336 1.887 2.626 1.00 98.50 91 LEU A N 1
ATOM 780 C CA . LEU A 1 91 ? 5.309 2.699 3.376 1.00 98.50 91 LEU A CA 1
ATOM 781 C C . LEU A 1 91 ? 4.843 3.059 4.792 1.00 98.50 91 LEU A C 1
ATOM 783 O O . LEU A 1 91 ? 5.675 3.360 5.646 1.00 98.50 91 LEU A O 1
ATOM 787 N N . LEU A 1 92 ? 3.531 3.051 5.035 1.00 98.12 92 LEU A N 1
ATOM 788 C CA . LEU A 1 92 ? 2.970 3.138 6.384 1.00 98.12 92 LEU A CA 1
ATOM 789 C C . LEU A 1 92 ? 2.996 1.785 7.118 1.00 98.12 92 LEU A C 1
ATOM 791 O O . LEU A 1 92 ? 2.827 1.786 8.333 1.00 98.12 92 LEU A O 1
ATOM 795 N N . GLY A 1 93 ? 3.180 0.680 6.383 1.00 97.06 93 GLY A N 1
ATOM 796 C CA . GLY A 1 93 ? 3.212 -0.701 6.864 1.00 97.06 93 GLY A CA 1
ATOM 797 C C . GLY A 1 93 ? 4.573 -1.386 6.669 1.00 97.06 93 GLY A C 1
ATOM 798 O O . GLY A 1 93 ? 5.617 -0.867 7.064 1.00 97.06 93 GLY A O 1
ATOM 799 N N . ASP A 1 94 ? 4.567 -2.557 6.019 1.00 96.12 94 ASP A N 1
ATOM 800 C CA . ASP A 1 94 ? 5.737 -3.450 5.894 1.00 96.12 94 ASP A CA 1
ATOM 801 C C . ASP A 1 94 ? 6.719 -3.063 4.762 1.00 96.12 94 ASP A C 1
ATOM 803 O O . ASP A 1 94 ? 7.832 -3.595 4.654 1.00 96.12 94 ASP A O 1
ATOM 807 N N . GLY A 1 95 ? 6.311 -2.172 3.860 1.00 97.31 95 GLY A N 1
ATOM 808 C CA . GLY A 1 95 ? 7.099 -1.756 2.703 1.00 97.31 95 GLY A CA 1
ATOM 809 C C . GLY A 1 95 ? 8.120 -0.672 3.032 1.00 97.31 95 GLY A C 1
ATOM 810 O O . GLY A 1 95 ? 7.906 0.199 3.868 1.00 97.31 95 GLY A O 1
ATOM 811 N N . HIS A 1 96 ? 9.241 -0.669 2.313 1.00 97.44 96 HIS A N 1
ATOM 812 C CA . HIS A 1 96 ? 10.221 0.412 2.414 1.00 97.44 96 HIS A CA 1
ATOM 813 C C . HIS A 1 96 ? 10.906 0.696 1.080 1.00 97.44 96 HIS A C 1
ATOM 815 O O . HIS A 1 96 ? 10.937 -0.139 0.175 1.00 97.44 96 HIS A O 1
ATOM 821 N N . ILE A 1 97 ? 11.491 1.890 0.968 1.00 97.88 97 ILE A N 1
ATOM 822 C CA . ILE A 1 97 ? 12.379 2.251 -0.138 1.00 97.88 97 ILE A CA 1
ATOM 823 C C . ILE A 1 97 ? 13.812 2.317 0.386 1.00 97.88 97 ILE A C 1
ATOM 825 O O . ILE A 1 97 ? 14.086 2.919 1.425 1.00 97.88 97 ILE A O 1
ATOM 829 N N . ASP A 1 98 ? 14.730 1.686 -0.341 1.00 94.50 98 ASP A N 1
ATOM 830 C CA . ASP A 1 98 ? 16.151 1.648 -0.010 1.00 94.50 98 ASP A CA 1
ATOM 831 C C . ASP A 1 98 ? 16.745 3.061 0.184 1.00 94.50 98 ASP A C 1
ATOM 833 O O . ASP A 1 98 ? 16.472 4.004 -0.571 1.00 94.50 98 ASP A O 1
ATOM 837 N N . LYS A 1 99 ? 17.577 3.199 1.223 1.00 88.25 99 LYS A N 1
ATOM 838 C CA . LYS A 1 99 ? 18.146 4.476 1.674 1.00 88.25 99 LYS A CA 1
ATOM 839 C C . LYS A 1 99 ? 19.339 4.956 0.844 1.00 88.25 99 LYS A C 1
ATOM 841 O O . LYS A 1 99 ? 19.804 6.064 1.074 1.00 88.25 99 LYS A O 1
ATOM 846 N N . ARG A 1 100 ? 19.851 4.168 -0.110 1.00 87.31 100 ARG A N 1
ATOM 847 C CA . ARG A 1 100 ? 20.931 4.605 -1.011 1.00 87.31 100 ARG A CA 1
ATOM 848 C C . ARG A 1 100 ? 20.479 5.804 -1.836 1.00 87.31 100 ARG A C 1
ATOM 850 O O . ARG A 1 100 ? 19.553 5.689 -2.638 1.00 87.31 100 ARG A O 1
ATOM 857 N N . ASP A 1 101 ? 21.177 6.928 -1.704 1.00 77.94 101 ASP A N 1
ATOM 858 C CA . ASP A 1 101 ? 20.766 8.225 -2.261 1.00 77.94 101 ASP A CA 1
ATOM 859 C C . ASP A 1 101 ? 20.348 8.172 -3.734 1.00 77.94 101 ASP A C 1
ATOM 861 O O . ASP A 1 101 ? 19.300 8.711 -4.085 1.00 77.94 101 ASP A O 1
ATOM 865 N N . THR A 1 102 ? 21.117 7.466 -4.567 1.00 81.38 102 THR A N 1
ATOM 866 C CA . THR A 1 102 ? 20.954 7.398 -6.030 1.00 81.38 102 THR A CA 1
ATOM 867 C C . THR A 1 102 ? 20.327 6.099 -6.537 1.00 81.38 102 THR A C 1
ATOM 869 O O . THR A 1 102 ? 20.230 5.896 -7.747 1.00 81.38 102 THR A O 1
ATOM 872 N N . GLN A 1 103 ? 19.940 5.189 -5.638 1.00 90.00 103 GLN A N 1
ATOM 873 C CA . GLN A 1 103 ? 19.453 3.857 -6.006 1.00 90.00 103 GLN A CA 1
ATOM 874 C C . GLN A 1 103 ? 18.169 3.494 -5.252 1.00 90.00 103 GLN A C 1
ATOM 876 O O . GLN A 1 103 ? 18.151 2.493 -4.531 1.00 90.00 103 GLN A O 1
ATOM 881 N N . PRO A 1 104 ? 17.096 4.292 -5.392 1.00 95.31 104 PRO A N 1
ATOM 882 C CA . PRO A 1 104 ? 15.835 3.989 -4.737 1.00 95.31 104 PRO A CA 1
ATOM 883 C C . PRO A 1 104 ? 15.238 2.700 -5.313 1.00 95.31 104 PRO A C 1
ATOM 885 O O . PRO A 1 104 ? 14.968 2.581 -6.510 1.00 95.31 104 PRO A O 1
ATOM 888 N N . VAL A 1 105 ? 15.039 1.722 -4.437 1.00 97.31 105 VAL A N 1
ATOM 889 C CA . VAL A 1 105 ? 14.392 0.447 -4.749 1.00 97.31 105 VAL A CA 1
ATOM 890 C C . VAL A 1 105 ? 13.270 0.254 -3.749 1.00 97.31 105 VAL A C 1
ATOM 892 O O . VAL A 1 105 ? 13.527 0.302 -2.549 1.00 97.31 105 VAL A O 1
ATOM 895 N N . PHE A 1 106 ? 12.052 0.036 -4.233 1.00 98.38 106 PHE A N 1
ATOM 896 C CA . PHE A 1 106 ? 10.926 -0.333 -3.388 1.00 98.38 106 PHE A CA 1
ATOM 897 C C . PHE A 1 106 ? 10.981 -1.834 -3.090 1.00 98.38 106 PHE A C 1
ATOM 899 O O . PHE A 1 106 ? 11.186 -2.653 -3.993 1.00 98.38 106 PHE A O 1
ATOM 906 N N . ILE A 1 107 ? 10.855 -2.176 -1.810 1.00 98.31 107 ILE A N 1
ATOM 907 C CA . ILE A 1 107 ? 11.025 -3.522 -1.271 1.00 98.31 107 ILE A CA 1
ATOM 908 C C . ILE A 1 107 ? 9.826 -3.830 -0.383 1.00 98.31 107 ILE A C 1
ATOM 910 O O . ILE A 1 107 ? 9.508 -3.067 0.530 1.00 98.31 107 ILE A O 1
ATOM 914 N N . VAL A 1 108 ? 9.205 -4.981 -0.630 1.00 98.31 108 VAL A N 1
ATOM 915 C CA . VAL A 1 108 ? 8.137 -5.527 0.211 1.00 98.31 108 VAL A CA 1
ATOM 916 C C . VAL A 1 108 ? 8.466 -6.976 0.522 1.00 98.31 108 VAL A C 1
ATOM 918 O O . VAL A 1 108 ? 8.845 -7.744 -0.367 1.00 98.31 108 VAL A O 1
ATOM 921 N N . GLU A 1 109 ? 8.321 -7.342 1.788 1.00 97.56 109 GLU A N 1
ATOM 922 C CA . GLU A 1 109 ? 8.491 -8.698 2.288 1.00 97.56 109 GLU A CA 1
ATOM 923 C C . GLU A 1 109 ? 7.297 -9.060 3.159 1.00 97.56 109 GLU A C 1
ATOM 925 O O . GLU A 1 109 ? 6.886 -8.270 3.998 1.00 97.56 109 GLU A O 1
ATOM 930 N N . HIS A 1 110 ? 6.775 -10.267 2.975 1.00 97.50 110 HIS A N 1
ATOM 931 C CA . HIS A 1 110 ? 5.758 -10.823 3.853 1.00 97.50 110 HIS A CA 1
ATOM 932 C C . HIS A 1 110 ? 6.104 -12.262 4.212 1.00 97.50 110 HIS A C 1
ATOM 934 O O . HIS A 1 110 ? 6.847 -12.957 3.510 1.00 97.50 110 HIS A O 1
ATOM 940 N N . ALA A 1 111 ? 5.544 -12.716 5.325 1.00 95.12 111 ALA A N 1
ATOM 941 C CA . ALA A 1 111 ? 5.685 -14.083 5.784 1.00 95.12 111 ALA A CA 1
ATOM 942 C C . ALA A 1 111 ? 5.123 -15.096 4.773 1.00 95.12 111 ALA A C 1
ATOM 944 O O . ALA A 1 111 ? 4.249 -14.786 3.967 1.00 95.12 111 ALA A O 1
ATOM 945 N N . ALA A 1 112 ? 5.585 -16.346 4.833 1.00 95.75 112 ALA A N 1
ATOM 946 C CA . ALA A 1 112 ? 5.165 -17.388 3.895 1.00 95.75 112 ALA A CA 1
ATOM 947 C C . ALA A 1 112 ? 3.655 -17.700 3.924 1.00 95.75 112 ALA A C 1
ATOM 949 O O . ALA A 1 112 ? 3.128 -18.194 2.931 1.00 95.75 112 ALA A O 1
ATOM 950 N N . ASN A 1 113 ? 2.960 -17.402 5.026 1.00 94.62 113 ASN A N 1
ATOM 951 C CA . ASN A 1 113 ? 1.500 -17.517 5.153 1.00 94.62 113 ASN A CA 1
ATOM 952 C C . ASN A 1 113 ? 0.724 -16.298 4.603 1.00 94.62 113 ASN A C 1
ATOM 954 O O . ASN A 1 113 ? -0.489 -16.227 4.779 1.00 94.62 113 ASN A O 1
ATOM 958 N N . GLN A 1 114 ? 1.426 -15.343 3.990 1.00 97.19 114 GLN A N 1
ATOM 959 C CA . GLN A 1 114 ? 0.911 -14.139 3.324 1.00 97.19 114 GLN A CA 1
ATOM 960 C C . GLN A 1 114 ? 1.486 -14.034 1.894 1.00 97.19 114 GLN A C 1
ATOM 962 O O . GLN A 1 114 ? 1.722 -12.949 1.352 1.00 97.19 114 GLN A O 1
ATOM 967 N N . LYS A 1 115 ? 1.801 -15.187 1.299 1.00 97.81 115 LYS A N 1
ATOM 968 C CA . LYS A 1 115 ? 2.406 -15.299 -0.024 1.00 97.81 115 LYS A CA 1
ATOM 969 C C . LYS A 1 115 ? 1.474 -14.757 -1.103 1.00 97.81 115 LYS A C 1
ATOM 971 O O . LYS A 1 115 ? 1.943 -14.010 -1.958 1.00 97.81 115 LYS A O 1
ATOM 976 N N . ASP A 1 116 ? 0.195 -15.119 -1.087 1.00 98.56 116 ASP A N 1
ATOM 977 C CA . ASP A 1 116 ? -0.739 -14.697 -2.136 1.00 98.56 116 ASP A CA 1
ATOM 978 C C . ASP A 1 116 ? -0.916 -13.177 -2.099 1.00 98.56 116 ASP A C 1
ATOM 980 O O . ASP A 1 116 ? -0.911 -12.523 -3.142 1.00 98.56 116 ASP A O 1
ATOM 984 N N . TYR A 1 117 ? -0.964 -12.595 -0.898 1.00 98.75 117 TYR A N 1
ATOM 985 C CA . TYR A 1 117 ? -0.970 -11.148 -0.717 1.00 98.75 117 TYR A CA 1
ATOM 986 C C . TYR A 1 117 ? 0.292 -10.460 -1.259 1.00 98.75 117 TYR A C 1
ATOM 988 O O . TYR A 1 117 ? 0.190 -9.455 -1.964 1.00 98.75 117 TYR A O 1
ATOM 996 N N . LEU A 1 118 ? 1.485 -11.014 -1.017 1.00 98.69 118 LEU A N 1
ATOM 997 C CA . LEU A 1 118 ? 2.712 -10.478 -1.613 1.00 98.69 118 LEU A CA 1
ATOM 998 C C . LEU A 1 118 ? 2.682 -10.550 -3.148 1.00 98.69 118 LEU A C 1
ATOM 1000 O O . LEU A 1 118 ? 3.088 -9.596 -3.812 1.00 98.69 118 LEU A O 1
ATOM 1004 N N . TYR A 1 119 ? 2.221 -11.666 -3.717 1.00 98.75 119 TYR A N 1
ATOM 1005 C CA . TYR A 1 119 ? 2.129 -11.827 -5.170 1.00 98.75 119 TYR A CA 1
ATOM 1006 C C . TYR A 1 119 ? 1.098 -10.871 -5.785 1.00 98.75 119 TYR A C 1
ATOM 1008 O O . TYR A 1 119 ? 1.370 -10.298 -6.835 1.00 98.75 119 TYR A O 1
ATOM 1016 N N . PHE A 1 120 ? -0.010 -10.595 -5.092 1.00 98.81 120 PHE A N 1
ATOM 1017 C CA . PHE A 1 120 ? -0.954 -9.543 -5.476 1.00 98.81 120 PHE A CA 1
ATOM 1018 C C . PHE A 1 120 ? -0.277 -8.164 -5.567 1.00 98.81 120 PHE A C 1
ATOM 1020 O O . PHE A 1 120 ? -0.403 -7.481 -6.585 1.00 98.81 120 PHE A O 1
ATOM 1027 N N . LYS A 1 121 ? 0.507 -7.769 -4.552 1.00 98.81 121 LYS A N 1
ATOM 1028 C CA . LYS A 1 121 ? 1.277 -6.510 -4.585 1.00 98.81 121 LYS A CA 1
ATOM 1029 C C . LYS A 1 121 ? 2.314 -6.499 -5.714 1.00 98.81 121 LYS A C 1
ATOM 1031 O O . LYS A 1 121 ? 2.491 -5.484 -6.386 1.00 98.81 121 LYS A O 1
ATOM 1036 N N . TYR A 1 122 ? 2.992 -7.626 -5.933 1.00 98.69 122 TYR A N 1
ATOM 1037 C CA . TYR A 1 122 ? 3.954 -7.783 -7.022 1.00 98.69 122 TYR A CA 1
ATOM 1038 C C . TYR A 1 122 ? 3.299 -7.600 -8.392 1.00 98.69 122 TYR A C 1
ATOM 1040 O O . TYR A 1 122 ? 3.855 -6.893 -9.226 1.00 98.69 122 TYR A O 1
ATOM 1048 N N . ASP A 1 123 ? 2.124 -8.181 -8.628 1.00 98.44 123 ASP A N 1
ATOM 1049 C CA . ASP A 1 123 ? 1.448 -8.101 -9.925 1.00 98.44 123 ASP A CA 1
ATOM 1050 C C . ASP A 1 123 ? 1.069 -6.660 -10.300 1.00 98.44 123 ASP A C 1
ATOM 1052 O O . ASP A 1 123 ? 1.148 -6.295 -11.476 1.00 98.44 123 ASP A O 1
ATOM 1056 N N . LEU A 1 124 ? 0.744 -5.822 -9.308 1.00 98.50 124 LEU A N 1
ATOM 1057 C CA . LEU A 1 124 ? 0.522 -4.381 -9.488 1.00 98.50 124 LEU A CA 1
ATOM 1058 C C . LEU A 1 124 ? 1.812 -3.614 -9.833 1.00 98.50 124 LEU A C 1
ATOM 1060 O O . LEU A 1 124 ? 1.758 -2.596 -10.522 1.00 98.50 124 LEU A O 1
ATOM 1064 N N . MET A 1 125 ? 2.969 -4.108 -9.384 1.00 98.44 125 MET A N 1
ATOM 1065 C CA . MET A 1 125 ? 4.293 -3.492 -9.563 1.00 98.44 125 MET A CA 1
ATOM 1066 C C . MET A 1 125 ? 5.173 -4.208 -10.596 1.00 98.44 125 MET A C 1
ATOM 1068 O O . MET A 1 125 ? 6.357 -3.885 -10.736 1.00 98.44 125 MET A O 1
ATOM 1072 N N . LYS A 1 126 ? 4.644 -5.206 -11.312 1.00 97.38 126 LYS A N 1
ATOM 1073 C CA . LYS A 1 126 ? 5.446 -6.133 -12.128 1.00 97.38 126 LYS A CA 1
ATOM 1074 C C . LYS A 1 126 ? 6.263 -5.426 -13.207 1.00 97.38 126 LYS A C 1
ATOM 1076 O O . LYS A 1 126 ? 7.392 -5.814 -13.492 1.00 97.38 126 LYS A O 1
ATOM 1081 N N . ASP A 1 127 ? 5.730 -4.341 -13.754 1.00 97.62 127 ASP A N 1
ATOM 1082 C CA . ASP A 1 127 ? 6.355 -3.472 -14.748 1.00 97.62 127 ASP A CA 1
ATOM 1083 C C . ASP A 1 127 ? 7.553 -2.683 -14.188 1.00 97.62 127 ASP A C 1
ATOM 1085 O O . ASP A 1 127 ? 8.405 -2.210 -14.947 1.00 97.62 127 ASP A O 1
ATOM 1089 N N . PHE A 1 128 ? 7.684 -2.573 -12.866 1.00 98.12 128 PHE A N 1
ATOM 1090 C CA . PHE A 1 128 ? 8.872 -2.059 -12.183 1.00 98.12 128 PHE A CA 1
ATOM 1091 C C . PHE A 1 128 ? 9.865 -3.165 -11.795 1.00 98.12 128 PHE A C 1
ATOM 1093 O O . PHE A 1 128 ? 11.025 -2.864 -11.514 1.00 98.12 128 PHE A O 1
ATOM 1100 N N . CYS A 1 129 ? 9.484 -4.442 -11.837 1.00 96.38 129 CYS A N 1
ATOM 1101 C CA . CYS A 1 129 ? 10.302 -5.574 -11.385 1.00 96.38 129 CYS A CA 1
ATOM 1102 C C . CYS A 1 129 ? 10.984 -6.333 -12.537 1.00 96.38 129 CYS A C 1
ATOM 1104 O O . CYS A 1 129 ? 10.498 -6.367 -13.666 1.00 96.38 129 CYS A O 1
ATOM 1106 N N . ASN A 1 130 ? 12.147 -6.941 -12.265 1.00 90.69 130 ASN A N 1
ATOM 1107 C CA . ASN A 1 130 ? 12.861 -7.799 -13.234 1.00 90.69 130 ASN A CA 1
ATOM 1108 C C . ASN A 1 130 ? 12.788 -9.292 -12.914 1.00 90.69 130 ASN A C 1
ATOM 1110 O O . ASN A 1 130 ? 13.130 -10.119 -13.752 1.00 90.69 130 ASN A O 1
ATOM 1114 N N . ILE A 1 131 ? 12.417 -9.618 -11.684 1.00 93.31 131 ILE A N 1
ATOM 1115 C CA . ILE A 1 131 ? 12.346 -10.976 -11.167 1.00 93.31 131 ILE A CA 1
ATOM 1116 C C . ILE A 1 131 ? 11.037 -11.117 -10.401 1.00 93.31 131 ILE A C 1
ATOM 1118 O O . ILE A 1 131 ? 10.551 -10.143 -9.823 1.00 93.31 131 ILE A O 1
ATOM 1122 N N . SER A 1 132 ? 10.472 -12.318 -10.419 1.00 95.88 132 SER A N 1
ATOM 1123 C CA . SER A 1 132 ? 9.345 -12.676 -9.559 1.00 95.88 132 SER A CA 1
ATOM 1124 C C . SER A 1 132 ? 9.772 -12.711 -8.085 1.00 95.88 132 SER A C 1
ATOM 1126 O O . SER A 1 132 ? 10.976 -12.791 -7.810 1.00 95.88 132 SER A O 1
ATOM 1128 N N . PRO A 1 133 ? 8.818 -12.661 -7.135 1.00 98.06 133 PRO A N 1
ATOM 1129 C CA . PRO A 1 133 ? 9.136 -12.695 -5.715 1.00 98.06 133 PRO A CA 1
ATOM 1130 C C . PRO A 1 133 ? 9.992 -13.912 -5.341 1.00 98.06 133 PRO A C 1
ATOM 1132 O O . PRO A 1 133 ? 9.679 -15.045 -5.718 1.00 98.06 133 PRO A O 1
ATOM 1135 N N . SER A 1 134 ? 11.068 -13.689 -4.589 1.00 97.56 134 SER A N 1
ATOM 1136 C CA . SER A 1 134 ? 11.981 -14.737 -4.137 1.00 97.56 134 SER A CA 1
ATOM 1137 C C . SER A 1 134 ? 11.569 -15.280 -2.772 1.00 97.56 134 SER A C 1
ATOM 1139 O O . SER A 1 134 ? 11.132 -14.535 -1.897 1.00 97.56 134 SER A O 1
ATOM 1141 N N . HIS A 1 135 ? 11.725 -16.592 -2.585 1.00 97.62 135 HIS A N 1
ATOM 1142 C CA . HIS A 1 135 ? 11.582 -17.237 -1.280 1.00 97.62 135 HIS A CA 1
ATOM 1143 C C . HIS A 1 135 ? 12.837 -16.996 -0.438 1.00 97.62 135 HIS A C 1
ATOM 1145 O O . HIS A 1 135 ? 13.962 -17.147 -0.917 1.00 97.62 135 HIS A O 1
ATOM 1151 N N . ILE A 1 136 ? 12.631 -16.627 0.821 1.00 95.81 136 ILE A N 1
ATOM 1152 C CA . ILE A 1 136 ? 13.668 -16.410 1.822 1.00 95.81 136 ILE A CA 1
ATOM 1153 C C . ILE A 1 136 ? 13.435 -17.433 2.926 1.00 95.81 136 ILE A C 1
ATOM 1155 O O . ILE A 1 136 ? 12.426 -17.396 3.630 1.00 95.81 136 ILE A O 1
ATOM 1159 N N . LYS A 1 137 ? 14.382 -18.360 3.066 1.00 94.31 137 LYS A N 1
ATOM 1160 C CA . LYS A 1 137 ? 14.317 -19.397 4.091 1.00 94.31 137 LYS A CA 1
ATOM 1161 C C . LYS A 1 137 ? 14.475 -18.776 5.477 1.00 94.31 137 LYS A C 1
ATOM 1163 O O . LYS A 1 137 ? 15.404 -18.001 5.712 1.00 94.31 137 LYS A O 1
ATOM 1168 N N . GLY A 1 138 ? 13.592 -19.166 6.384 1.00 90.00 138 GLY A N 1
ATOM 1169 C CA . GLY A 1 138 ? 13.636 -18.811 7.786 1.00 90.00 138 GLY A CA 1
ATOM 1170 C C . GLY A 1 138 ? 14.941 -19.252 8.440 1.00 90.00 138 GLY A C 1
ATOM 1171 O O . GLY A 1 138 ? 15.527 -20.287 8.103 1.00 90.00 138 GLY A O 1
ATOM 1172 N N . THR A 1 139 ? 15.421 -18.444 9.377 1.00 90.75 139 THR A N 1
ATOM 1173 C CA . THR A 1 139 ? 16.666 -18.697 10.106 1.00 90.75 139 THR A CA 1
ATOM 1174 C C . THR A 1 139 ? 16.461 -18.473 11.592 1.00 90.75 139 THR A C 1
ATOM 1176 O O . THR A 1 139 ? 15.569 -17.739 12.015 1.00 90.75 139 THR A O 1
ATOM 1179 N N . VAL A 1 140 ? 17.286 -19.114 12.415 1.00 90.19 140 VAL A N 1
ATOM 1180 C CA . VAL A 1 140 ? 17.336 -18.784 13.839 1.00 90.19 140 VAL A CA 1
ATOM 1181 C C . VAL A 1 140 ? 18.142 -17.500 13.986 1.00 90.19 140 VAL A C 1
ATOM 1183 O O . VAL A 1 140 ? 19.300 -17.438 13.571 1.00 90.19 140 VAL A O 1
ATOM 1186 N N . LYS A 1 141 ? 17.524 -16.475 14.570 1.00 87.06 141 LYS A N 1
ATOM 1187 C CA . LYS A 1 141 ? 18.198 -15.246 14.995 1.00 87.06 141 LYS A CA 1
ATOM 1188 C C . LYS A 1 141 ? 18.333 -15.244 16.508 1.00 87.06 141 LYS A C 1
ATOM 1190 O O . LYS A 1 141 ? 17.584 -15.926 17.195 1.00 87.06 141 LYS A O 1
ATOM 1195 N N . TYR A 1 142 ? 19.273 -14.469 17.024 1.00 86.88 142 TYR A N 1
ATOM 1196 C CA . TYR A 1 142 ? 19.511 -14.333 18.458 1.00 86.88 142 TYR A CA 1
ATOM 1197 C C . TYR A 1 142 ? 19.234 -12.894 18.885 1.00 86.88 142 TYR A C 1
ATOM 1199 O O . TYR A 1 142 ? 19.425 -11.961 18.099 1.00 86.88 142 TYR A O 1
ATOM 1207 N N . PHE A 1 143 ? 18.749 -12.710 20.113 1.00 83.44 143 PHE A N 1
ATOM 1208 C CA . PHE A 1 143 ? 18.705 -11.381 20.723 1.00 83.44 143 PHE A CA 1
ATOM 1209 C C . PHE A 1 143 ? 20.129 -10.807 20.871 1.00 83.44 143 PHE A C 1
ATOM 1211 O O . PHE A 1 143 ? 21.089 -11.579 20.876 1.00 83.44 143 PHE A O 1
ATOM 1218 N N . PRO A 1 144 ? 20.298 -9.475 20.995 1.00 82.31 144 PRO A N 1
ATOM 1219 C CA . PRO A 1 144 ? 21.622 -8.844 21.081 1.00 82.31 144 PRO A CA 1
ATOM 1220 C C . PRO A 1 144 ? 22.506 -9.358 22.227 1.00 82.31 144 PRO A C 1
ATOM 1222 O O . PRO A 1 144 ? 23.727 -9.278 22.149 1.00 82.31 144 PRO A O 1
ATOM 1225 N N . ASP A 1 145 ? 21.893 -9.889 23.283 1.00 87.25 145 ASP A N 1
ATOM 1226 C CA . ASP A 1 145 ? 22.560 -10.488 24.439 1.00 87.25 145 ASP A CA 1
ATOM 1227 C C . ASP A 1 145 ? 22.909 -11.979 24.240 1.00 87.25 145 ASP A C 1
ATOM 1229 O O . ASP A 1 145 ? 23.397 -12.628 25.163 1.00 87.25 145 ASP A O 1
ATOM 1233 N N . ASN A 1 146 ? 22.634 -12.536 23.053 1.00 78.31 146 ASN A N 1
ATOM 1234 C CA . ASN A 1 146 ? 22.748 -13.953 22.702 1.00 78.31 146 ASN A CA 1
ATOM 1235 C C . ASN A 1 146 ? 22.032 -14.917 23.668 1.00 78.31 146 ASN A C 1
ATOM 1237 O O . ASN A 1 146 ? 22.305 -16.118 23.651 1.00 78.31 146 ASN A O 1
ATOM 1241 N N . SER A 1 147 ? 21.097 -14.436 24.492 1.00 79.88 147 SER A N 1
ATOM 1242 C CA . SER A 1 147 ? 20.516 -15.246 25.567 1.00 79.88 147 SER A CA 1
ATOM 1243 C C . SER A 1 147 ? 19.476 -16.241 25.058 1.00 79.88 147 SER A C 1
ATOM 1245 O O . SER A 1 147 ? 19.321 -17.326 25.621 1.00 79.88 147 SER A O 1
ATOM 1247 N N . LYS A 1 148 ? 18.754 -15.889 23.985 1.00 84.75 148 LYS A N 1
ATOM 1248 C CA . LYS A 1 148 ? 17.712 -16.729 23.383 1.00 84.75 148 LYS A CA 1
ATOM 1249 C C . LYS A 1 148 ? 17.698 -16.599 21.862 1.00 84.75 148 LYS A C 1
ATOM 1251 O O . LYS A 1 148 ? 17.683 -15.497 21.313 1.00 84.75 148 LYS A O 1
ATOM 1256 N N . GLY A 1 149 ? 17.684 -17.746 21.190 1.00 84.81 149 GLY A N 1
ATOM 1257 C CA . GLY A 1 149 ? 17.371 -17.824 19.768 1.00 84.81 149 GLY A CA 1
ATOM 1258 C C . GLY A 1 149 ? 15.860 -17.741 19.546 1.00 84.81 149 GLY A C 1
ATOM 1259 O O . GLY A 1 149 ? 15.089 -18.271 20.345 1.00 84.81 149 GLY A O 1
ATOM 1260 N N . TYR A 1 150 ? 15.430 -17.111 18.460 1.00 84.94 150 TYR A N 1
ATOM 1261 C CA . TYR A 1 150 ? 14.058 -17.149 17.970 1.00 84.94 150 TYR A CA 1
ATOM 1262 C C . TYR A 1 150 ? 14.053 -17.541 16.492 1.00 84.94 150 TYR A C 1
ATOM 1264 O O . TYR A 1 150 ? 14.907 -17.118 15.707 1.00 84.94 150 TYR A O 1
ATOM 1272 N N . LEU A 1 151 ? 13.104 -18.398 16.120 1.00 87.12 151 LEU A N 1
ATOM 1273 C CA . LEU A 1 151 ? 12.939 -18.828 14.740 1.00 87.12 151 LEU A CA 1
ATOM 1274 C C . LEU A 1 151 ? 12.255 -17.714 13.951 1.00 87.12 151 LEU A C 1
ATOM 1276 O O . LEU A 1 151 ? 11.126 -17.331 14.251 1.00 87.12 151 LEU A O 1
ATOM 1280 N N . VAL A 1 152 ? 12.934 -17.218 12.925 1.00 86.75 152 VAL A N 1
ATOM 1281 C CA . VAL A 1 152 ? 12.313 -16.406 11.884 1.00 86.75 152 VAL A CA 1
ATOM 1282 C C . VAL A 1 152 ? 11.652 -17.365 10.909 1.00 86.75 152 VAL A C 1
ATOM 1284 O O . VAL A 1 152 ? 12.300 -18.287 10.417 1.00 86.75 152 VAL A O 1
ATOM 1287 N N . GLN A 1 153 ? 10.364 -17.167 10.660 1.00 92.19 153 GLN A N 1
ATOM 1288 C CA . GLN A 1 153 ? 9.629 -17.945 9.670 1.00 92.19 153 GLN A CA 1
ATOM 1289 C C . GLN A 1 153 ? 10.115 -17.654 8.246 1.00 92.19 153 GLN A C 1
ATOM 1291 O O . GLN A 1 153 ? 10.733 -16.622 7.983 1.00 92.19 153 GLN A O 1
ATOM 1296 N N . ASP A 1 154 ? 9.816 -18.568 7.328 1.00 96.00 154 ASP A N 1
ATOM 1297 C CA . ASP A 1 154 ? 10.008 -18.341 5.899 1.00 96.00 154 ASP A CA 1
ATOM 1298 C C . ASP A 1 154 ? 9.243 -17.094 5.436 1.00 96.00 154 ASP A C 1
ATOM 1300 O O . ASP A 1 154 ? 8.157 -16.785 5.936 1.00 96.00 154 ASP A O 1
ATOM 1304 N N . ALA A 1 155 ? 9.793 -16.410 4.440 1.00 96.81 155 ALA A N 1
ATOM 1305 C CA . ALA A 1 155 ? 9.211 -15.212 3.855 1.00 96.81 155 ALA A CA 1
ATOM 1306 C C . ALA A 1 155 ? 9.316 -15.237 2.329 1.00 96.81 155 ALA A C 1
ATOM 1308 O O . ALA A 1 155 ? 10.057 -16.030 1.740 1.00 96.81 155 ALA A O 1
ATOM 1309 N N . TYR A 1 156 ? 8.575 -14.350 1.682 1.00 98.06 156 TYR A N 1
ATOM 1310 C CA . TYR A 1 156 ? 8.767 -14.015 0.281 1.00 98.06 156 TYR A CA 1
ATOM 1311 C C . TYR A 1 156 ? 8.999 -12.513 0.153 1.00 98.06 156 TYR A C 1
ATOM 1313 O O . TYR A 1 156 ? 8.439 -11.726 0.915 1.00 98.06 156 TYR A O 1
ATOM 1321 N N . ARG A 1 157 ? 9.804 -12.111 -0.831 1.00 98.00 157 ARG A N 1
ATOM 1322 C CA . ARG A 1 157 ? 10.132 -10.704 -1.081 1.00 98.00 157 ARG A CA 1
ATOM 1323 C C . ARG A 1 157 ? 10.105 -10.392 -2.565 1.00 98.00 157 ARG A C 1
ATOM 1325 O O . ARG A 1 157 ? 10.616 -11.176 -3.361 1.00 98.00 157 ARG A O 1
ATOM 1332 N N . PHE A 1 158 ? 9.606 -9.216 -2.934 1.00 98.25 158 PHE A N 1
ATOM 1333 C CA . PHE A 1 158 ? 9.912 -8.630 -4.238 1.00 98.25 158 PHE A CA 1
ATOM 1334 C C . PHE A 1 158 ? 10.638 -7.296 -4.082 1.00 98.25 158 PHE A C 1
ATOM 1336 O O . PHE A 1 158 ? 10.490 -6.590 -3.083 1.00 98.25 158 PHE A O 1
ATOM 1343 N N . CYS A 1 159 ? 11.433 -6.969 -5.097 1.00 97.69 159 CYS A N 1
ATOM 1344 C CA . CYS A 1 159 ? 12.134 -5.699 -5.208 1.00 97.69 159 CYS A CA 1
ATOM 1345 C C . CYS A 1 159 ? 11.889 -5.119 -6.601 1.00 97.69 159 CYS A C 1
ATOM 1347 O O . CYS A 1 159 ? 11.913 -5.847 -7.603 1.00 97.69 159 CYS A O 1
ATOM 1349 N N . THR A 1 160 ? 11.698 -3.809 -6.687 1.00 97.88 160 THR A N 1
ATOM 1350 C CA . THR A 1 160 ? 11.686 -3.113 -7.977 1.00 97.88 160 THR A CA 1
ATOM 1351 C C . THR A 1 160 ? 13.102 -2.988 -8.547 1.00 97.88 160 THR A C 1
ATOM 1353 O O . THR A 1 160 ? 14.110 -3.244 -7.885 1.00 97.88 160 THR A O 1
ATOM 1356 N N . ARG A 1 161 ? 13.206 -2.564 -9.807 1.00 96.00 161 ARG A N 1
ATOM 1357 C CA . ARG A 1 161 ? 14.427 -1.938 -10.322 1.00 96.00 161 ARG A CA 1
ATOM 1358 C C . ARG A 1 161 ? 14.596 -0.552 -9.687 1.00 96.00 161 ARG A C 1
ATOM 1360 O O . ARG A 1 161 ? 13.696 -0.043 -9.016 1.00 96.00 161 ARG A O 1
ATOM 1367 N N . ILE A 1 162 ? 15.750 0.056 -9.939 1.00 96.44 162 ILE A N 1
ATOM 1368 C CA . ILE A 1 162 ? 16.015 1.444 -9.570 1.00 96.44 162 ILE A CA 1
ATOM 1369 C C . ILE A 1 162 ? 15.210 2.361 -10.498 1.00 96.44 162 ILE A C 1
ATOM 1371 O O . ILE A 1 162 ? 15.398 2.306 -11.716 1.00 96.44 162 ILE A O 1
ATOM 1375 N N . HIS A 1 163 ? 14.339 3.193 -9.925 1.00 96.12 163 HIS A N 1
ATOM 1376 C CA . HIS A 1 163 ? 13.577 4.217 -10.647 1.00 96.12 163 HIS A CA 1
ATOM 1377 C C . HIS A 1 163 ? 13.492 5.507 -9.836 1.00 96.12 163 HIS A C 1
ATOM 1379 O O . HIS A 1 163 ? 13.158 5.486 -8.653 1.00 96.12 163 HIS A O 1
ATOM 1385 N N . ASP A 1 164 ? 13.757 6.636 -10.487 1.00 95.69 164 ASP A N 1
ATOM 1386 C CA . ASP A 1 164 ? 13.893 7.927 -9.811 1.00 95.69 164 ASP A CA 1
ATOM 1387 C C . ASP A 1 164 ? 12.545 8.439 -9.266 1.00 95.69 164 ASP A C 1
ATOM 1389 O O . ASP A 1 164 ? 12.526 9.189 -8.293 1.00 95.69 164 ASP A O 1
ATOM 1393 N N . CYS A 1 165 ? 11.413 7.964 -9.806 1.00 96.19 165 CYS A N 1
ATOM 1394 C CA . CYS A 1 165 ? 10.071 8.282 -9.300 1.00 96.19 165 CYS A CA 1
ATOM 1395 C C . CYS A 1 165 ? 9.859 7.865 -7.832 1.00 96.19 165 CYS A C 1
ATOM 1397 O O . CYS A 1 165 ? 9.031 8.446 -7.142 1.00 96.19 165 CYS A O 1
ATOM 1399 N N . PHE A 1 166 ? 10.625 6.897 -7.316 1.00 97.56 166 PHE A N 1
ATOM 1400 C CA . PHE A 1 166 ? 10.553 6.482 -5.912 1.00 97.56 166 PHE A CA 1
ATOM 1401 C C . PHE A 1 166 ? 11.222 7.471 -4.942 1.00 97.56 166 PHE A C 1
ATOM 1403 O O . PHE A 1 166 ? 10.972 7.399 -3.738 1.00 97.56 166 PHE A O 1
ATOM 1410 N N . LEU A 1 167 ? 12.065 8.394 -5.425 1.00 95.12 167 LEU A N 1
ATOM 1411 C CA . LEU A 1 167 ? 12.764 9.363 -4.568 1.00 95.12 167 LEU A CA 1
ATOM 1412 C C . LEU A 1 167 ? 11.799 10.278 -3.815 1.00 95.12 167 LEU A C 1
ATOM 1414 O O . LEU A 1 167 ? 12.050 10.593 -2.654 1.00 95.12 167 LEU A O 1
ATOM 1418 N N . GLU A 1 168 ? 10.709 10.686 -4.466 1.00 94.06 168 GLU A N 1
ATOM 1419 C CA . GLU A 1 168 ? 9.693 11.540 -3.852 1.00 94.06 168 GLU A CA 1
ATOM 1420 C C . GLU A 1 168 ? 9.093 10.853 -2.619 1.00 94.06 168 GLU A C 1
ATOM 1422 O O . GLU A 1 168 ? 9.129 11.409 -1.525 1.00 94.06 168 GLU A O 1
ATOM 1427 N N . TYR A 1 169 ? 8.645 9.605 -2.775 1.00 96.81 169 TYR A N 1
ATOM 1428 C CA . TYR A 1 169 ? 8.007 8.812 -1.721 1.00 96.81 169 TYR A CA 1
ATOM 1429 C C . TYR A 1 169 ? 8.959 8.431 -0.594 1.00 96.81 169 TYR A C 1
ATOM 1431 O O . TYR A 1 169 ? 8.577 8.473 0.571 1.00 96.81 169 TYR A O 1
ATOM 1439 N N . ARG A 1 170 ? 10.220 8.111 -0.913 1.00 94.94 170 ARG A N 1
ATOM 1440 C CA . ARG A 1 170 ? 11.243 7.811 0.100 1.00 94.94 170 ARG A CA 1
ATOM 1441 C C . ARG A 1 170 ? 11.416 8.952 1.101 1.00 94.94 170 ARG A C 1
ATOM 1443 O O . ARG A 1 170 ? 11.697 8.708 2.269 1.00 94.94 170 ARG A O 1
ATOM 1450 N N . ASN A 1 171 ? 11.290 10.185 0.619 1.00 93.19 171 ASN A N 1
ATOM 1451 C CA . ASN A 1 171 ? 11.502 11.388 1.410 1.00 93.19 171 ASN A CA 1
ATOM 1452 C C . ASN A 1 171 ? 10.191 11.942 2.002 1.00 93.19 171 ASN A C 1
ATOM 1454 O O . ASN A 1 171 ? 10.223 12.980 2.666 1.00 93.19 171 ASN A O 1
ATOM 1458 N N . MET A 1 172 ? 9.040 11.297 1.763 1.00 96.56 172 MET A N 1
ATOM 1459 C CA . MET A 1 172 ? 7.772 11.724 2.353 1.00 96.56 172 MET A CA 1
ATOM 1460 C C . MET A 1 172 ? 7.764 11.474 3.859 1.00 96.56 172 MET A C 1
ATOM 1462 O O . MET A 1 172 ? 8.167 10.422 4.349 1.00 96.56 172 MET A O 1
ATOM 1466 N N . THR A 1 173 ? 7.258 12.456 4.600 1.00 97.62 173 THR A N 1
ATOM 1467 C CA . THR A 1 173 ? 6.965 12.299 6.025 1.00 97.62 173 THR A CA 1
ATOM 1468 C C . THR A 1 173 ? 5.725 11.426 6.215 1.00 97.62 173 THR A C 1
ATOM 1470 O O . THR A 1 173 ? 4.883 11.330 5.319 1.00 97.62 173 THR A O 1
ATOM 1473 N N . ILE A 1 174 ? 5.553 10.857 7.413 1.00 97.75 174 ILE A N 1
ATOM 1474 C CA . ILE A 1 174 ? 4.335 10.112 7.769 1.00 97.75 174 ILE A CA 1
ATOM 1475 C C . ILE A 1 174 ? 3.088 10.978 7.547 1.00 97.75 174 ILE A C 1
ATOM 1477 O O . ILE A 1 174 ? 2.100 10.505 6.994 1.00 97.75 174 ILE A O 1
ATOM 1481 N N . LYS A 1 175 ? 3.139 12.273 7.888 1.00 98.25 175 LYS A N 1
ATOM 1482 C CA . LYS A 1 175 ? 2.025 13.205 7.642 1.00 98.25 175 LYS A CA 1
ATOM 1483 C C . LYS A 1 175 ? 1.672 13.315 6.158 1.00 98.25 175 LYS A C 1
ATOM 1485 O O . LYS A 1 175 ? 0.502 13.182 5.822 1.00 98.25 175 LYS A O 1
ATOM 1490 N N . ASN A 1 176 ? 2.667 13.456 5.279 1.00 98.38 176 ASN A N 1
ATOM 1491 C CA . ASN A 1 176 ? 2.432 13.528 3.834 1.00 98.38 176 ASN A CA 1
ATOM 1492 C C . ASN A 1 176 ? 1.848 12.217 3.279 1.00 98.38 176 ASN A C 1
ATOM 1494 O O . ASN A 1 176 ? 0.989 12.253 2.401 1.00 98.38 176 ASN A O 1
ATOM 1498 N N . LEU A 1 177 ? 2.273 11.061 3.802 1.00 98.50 177 LEU A N 1
ATOM 1499 C CA . LEU A 1 177 ? 1.681 9.766 3.444 1.00 98.50 177 LEU A CA 1
ATOM 1500 C C . LEU A 1 177 ? 0.210 9.685 3.895 1.00 98.50 177 LEU A C 1
ATOM 1502 O O . LEU A 1 177 ? -0.663 9.325 3.107 1.00 98.50 177 LEU A O 1
ATOM 1506 N N . LEU A 1 178 ? -0.092 10.097 5.131 1.00 98.50 178 LEU A N 1
ATOM 1507 C CA . LEU A 1 178 ? -1.459 10.151 5.672 1.00 98.50 178 LEU A CA 1
ATOM 1508 C C . LEU A 1 178 ? -2.363 11.125 4.885 1.00 98.50 178 LEU A C 1
ATOM 1510 O O . LEU A 1 178 ? -3.546 10.846 4.655 1.00 98.50 178 LEU A O 1
ATOM 1514 N N . ASP A 1 179 ? -1.809 12.239 4.407 1.00 98.44 179 ASP A N 1
ATOM 1515 C CA . ASP A 1 179 ? -2.493 13.198 3.532 1.00 98.44 179 ASP A CA 1
ATOM 1516 C C . ASP A 1 179 ? -2.855 12.619 2.167 1.00 98.44 179 ASP A C 1
ATOM 1518 O O . ASP A 1 179 ? -3.867 13.018 1.586 1.00 98.44 179 ASP A O 1
ATOM 1522 N N . LYS A 1 180 ? -2.114 11.620 1.689 1.00 98.31 180 LYS A N 1
ATOM 1523 C CA . LYS A 1 180 ? -2.412 10.921 0.436 1.00 98.31 180 LYS A CA 1
ATOM 1524 C C . LYS A 1 180 ? -3.250 9.648 0.606 1.00 98.31 180 LYS A C 1
ATOM 1526 O O . LYS A 1 180 ? -3.698 9.101 -0.393 1.00 98.31 180 LYS A O 1
ATOM 1531 N N . LEU A 1 181 ? -3.545 9.212 1.838 1.00 98.06 181 LEU A N 1
ATOM 1532 C CA . LEU A 1 181 ? -4.393 8.034 2.068 1.00 98.06 181 LEU A CA 1
ATOM 1533 C C . LEU A 1 181 ? -5.753 8.132 1.363 1.00 98.06 181 LEU A C 1
ATOM 1535 O O . LEU A 1 181 ? -6.466 9.134 1.493 1.00 98.06 181 LEU A O 1
ATOM 1539 N N . ASN A 1 182 ? -6.127 7.023 0.738 1.00 98.62 182 ASN A N 1
ATOM 1540 C CA . ASN A 1 182 ? -7.432 6.687 0.187 1.00 98.62 182 ASN A CA 1
ATOM 1541 C C . ASN A 1 182 ? -7.841 5.272 0.645 1.00 98.62 182 ASN A C 1
ATOM 1543 O O . ASN A 1 182 ? -7.137 4.644 1.433 1.00 98.62 182 ASN A O 1
ATOM 1547 N N . SER A 1 183 ? -8.988 4.766 0.190 1.00 98.75 183 SER A N 1
ATOM 1548 C CA . SER A 1 183 ? -9.527 3.479 0.658 1.00 98.75 183 SER A CA 1
ATOM 1549 C C . SER A 1 183 ? -8.594 2.294 0.372 1.00 98.75 183 SER A C 1
ATOM 1551 O O . SER A 1 183 ? -8.431 1.420 1.227 1.00 98.75 183 SER A O 1
ATOM 1553 N N . PHE A 1 184 ? -7.945 2.279 -0.796 1.00 98.88 184 PHE A N 1
ATOM 1554 C CA . PHE A 1 184 ? -7.018 1.217 -1.180 1.00 98.88 184 PHE A CA 1
ATOM 1555 C C . PHE A 1 184 ? -5.741 1.254 -0.333 1.00 98.88 184 PHE A C 1
ATOM 1557 O O . PHE A 1 184 ? -5.394 0.267 0.313 1.00 98.88 184 PHE A O 1
ATOM 1564 N N . SER A 1 185 ? -5.078 2.410 -0.249 1.00 98.81 185 SER A N 1
ATOM 1565 C CA . SER A 1 185 ? -3.864 2.582 0.567 1.00 98.81 185 SER A CA 1
ATOM 1566 C C . SER A 1 185 ? -4.120 2.376 2.066 1.00 98.81 185 SER A C 1
ATOM 1568 O O . SER A 1 185 ? -3.275 1.804 2.754 1.00 98.81 185 SER A O 1
ATOM 1570 N N . LEU A 1 186 ? -5.306 2.744 2.572 1.00 98.88 186 LEU A N 1
ATOM 1571 C CA . LEU A 1 186 ? -5.745 2.404 3.929 1.00 98.88 186 LEU A CA 1
ATOM 1572 C C . LEU A 1 186 ? -5.854 0.886 4.112 1.00 98.88 186 LEU A C 1
ATOM 1574 O O . LEU A 1 186 ? -5.392 0.362 5.122 1.00 98.88 186 LEU A O 1
ATOM 1578 N N . SER A 1 187 ? -6.442 0.181 3.143 1.00 98.88 187 SER A N 1
ATOM 1579 C CA . SER A 1 187 ? -6.567 -1.280 3.190 1.00 98.88 187 SER A CA 1
ATOM 1580 C C . SER A 1 187 ? -5.198 -1.949 3.255 1.00 98.88 187 SER A C 1
ATOM 1582 O O . SER A 1 187 ? -4.997 -2.825 4.089 1.00 98.88 187 SER A O 1
ATOM 1584 N N . ILE A 1 188 ? -4.238 -1.494 2.442 1.00 98.88 188 ILE A N 1
ATOM 1585 C CA . ILE A 1 188 ? -2.858 -1.993 2.481 1.00 98.88 188 ILE A CA 1
ATOM 1586 C C . ILE A 1 188 ? -2.224 -1.743 3.854 1.00 98.88 188 ILE A C 1
ATOM 1588 O O . ILE A 1 188 ? -1.729 -2.685 4.466 1.00 98.88 188 ILE A O 1
ATOM 1592 N N . TRP A 1 189 ? -2.297 -0.515 4.379 1.00 98.75 189 TRP A N 1
ATOM 1593 C CA . TRP A 1 189 ? -1.706 -0.184 5.680 1.00 98.75 189 TRP A CA 1
ATOM 1594 C C . TRP A 1 189 ? -2.277 -1.048 6.819 1.00 98.75 189 TRP A C 1
ATOM 1596 O O . TRP A 1 189 ? -1.527 -1.629 7.604 1.00 98.75 189 TRP A O 1
ATOM 1606 N N . ILE A 1 190 ? -3.605 -1.196 6.884 1.00 98.69 190 ILE A N 1
ATOM 1607 C CA . ILE A 1 190 ? -4.265 -2.024 7.903 1.00 98.69 190 ILE A CA 1
ATOM 1608 C C . ILE A 1 190 ? -3.950 -3.516 7.714 1.00 98.69 190 ILE A C 1
ATOM 1610 O O . ILE A 1 190 ? -3.817 -4.251 8.692 1.00 98.69 190 ILE A O 1
ATOM 1614 N N . LEU A 1 191 ? -3.826 -4.007 6.482 1.00 98.62 191 LEU A N 1
ATOM 1615 C CA . LEU A 1 191 ? -3.485 -5.410 6.240 1.00 98.62 191 LEU A CA 1
ATOM 1616 C C . LEU A 1 191 ? -2.022 -5.736 6.529 1.00 98.62 191 LEU A C 1
ATOM 1618 O O . LEU A 1 191 ? -1.750 -6.886 6.876 1.00 98.62 191 LEU A O 1
ATOM 1622 N N . ASP A 1 192 ? -1.120 -4.767 6.449 1.00 98.12 192 ASP A N 1
ATOM 1623 C CA . ASP A 1 192 ? 0.289 -4.941 6.798 1.00 98.12 192 ASP A CA 1
ATOM 1624 C C . ASP A 1 192 ? 0.440 -4.937 8.330 1.00 98.12 192 ASP A C 1
ATOM 1626 O O . ASP A 1 192 ? 0.637 -5.988 8.946 1.00 98.12 192 ASP A O 1
ATOM 1630 N N . ASP A 1 193 ? 0.157 -3.798 8.969 1.00 97.31 193 ASP A N 1
ATOM 1631 C CA . ASP A 1 193 ? 0.458 -3.560 10.391 1.00 97.31 193 ASP A CA 1
ATOM 1632 C C . ASP A 1 193 ? -0.728 -3.759 11.348 1.00 97.31 193 ASP A C 1
ATOM 1634 O O . ASP A 1 193 ? -0.608 -3.620 12.574 1.00 97.31 193 ASP A O 1
ATOM 1638 N N . GLY A 1 194 ? -1.910 -4.058 10.812 1.00 97.31 194 GLY A N 1
ATOM 1639 C CA . GLY A 1 194 ? -3.119 -4.244 11.601 1.00 97.31 194 GLY A CA 1
ATOM 1640 C C . GLY A 1 194 ? -3.300 -5.663 12.125 1.00 97.31 194 GLY A C 1
ATOM 1641 O O . GLY A 1 194 ? -3.001 -6.659 11.466 1.00 97.31 194 GLY A O 1
ATOM 1642 N N . TYR A 1 195 ? -3.907 -5.773 13.297 1.00 96.31 195 TYR A N 1
ATOM 1643 C CA . TYR A 1 195 ? -4.407 -7.015 13.858 1.00 96.31 195 TYR A CA 1
ATOM 1644 C C . TYR A 1 195 ? -5.921 -6.933 14.048 1.00 96.31 195 TYR A C 1
ATOM 1646 O O . TYR A 1 195 ? -6.442 -6.017 14.694 1.00 96.31 195 TYR A O 1
ATOM 1654 N N . ARG A 1 196 ? -6.626 -7.926 13.498 1.00 96.81 196 ARG A N 1
ATOM 1655 C CA . ARG A 1 196 ? -8.070 -8.069 13.640 1.00 96.81 196 ARG A CA 1
ATOM 1656 C C . ARG A 1 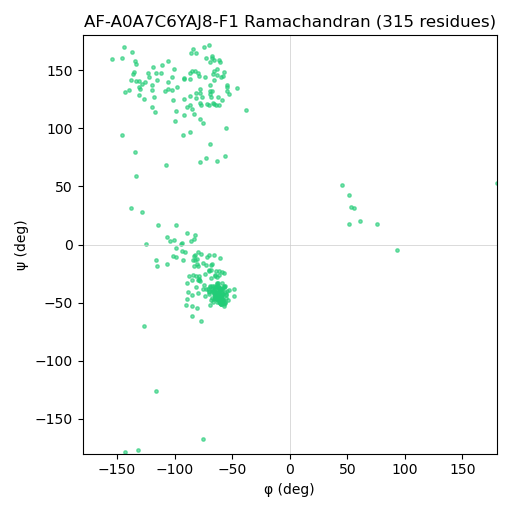196 ? -8.396 -8.966 14.826 1.00 96.81 196 ARG A C 1
ATOM 1658 O O . ARG A 1 196 ? -8.444 -10.187 14.699 1.00 96.81 196 ARG A O 1
ATOM 1665 N N . GLY A 1 197 ? -8.626 -8.345 15.981 1.00 93.94 197 GLY A N 1
ATOM 1666 C CA . GLY A 1 197 ? -9.081 -9.044 17.181 1.00 93.94 197 GLY A CA 1
ATOM 1667 C C . GLY A 1 197 ? -10.562 -9.423 17.102 1.00 93.94 197 GLY A C 1
ATOM 1668 O O . GLY A 1 197 ? -11.200 -9.307 16.059 1.00 93.94 197 GLY A O 1
ATOM 1669 N N . ARG A 1 198 ? -11.152 -9.821 18.235 1.00 92.62 198 ARG A N 1
ATOM 1670 C CA . ARG A 1 198 ? -12.561 -10.255 18.305 1.00 92.62 198 ARG A CA 1
ATOM 1671 C C . ARG A 1 198 ? -13.558 -9.183 17.857 1.00 92.62 198 ARG A C 1
ATOM 1673 O O . ARG A 1 198 ? -14.412 -9.437 17.008 1.00 92.62 198 ARG A O 1
ATOM 1680 N N . SER A 1 199 ? -13.445 -7.984 18.418 1.00 90.50 199 SER A N 1
ATOM 1681 C CA . SER A 1 199 ? -14.409 -6.897 18.182 1.00 90.50 199 SER A CA 1
ATOM 1682 C C . SER A 1 199 ? -13.813 -5.699 17.455 1.00 90.50 199 SER A C 1
ATOM 1684 O O . SER A 1 199 ? -14.572 -4.896 16.918 1.00 90.50 199 SER A O 1
ATOM 1686 N N . ASN A 1 200 ? -12.482 -5.575 17.452 1.00 94.94 200 ASN A N 1
ATOM 1687 C CA . ASN A 1 200 ? -11.793 -4.353 17.065 1.00 94.94 200 ASN A CA 1
ATOM 1688 C C . ASN A 1 200 ? -10.595 -4.664 16.160 1.00 94.94 200 ASN A C 1
ATOM 1690 O O . ASN A 1 200 ? -9.907 -5.670 16.362 1.00 94.94 200 ASN A O 1
ATOM 1694 N N . TRP A 1 201 ? -10.318 -3.763 15.221 1.00 97.88 201 TRP A N 1
ATOM 1695 C CA . TRP A 1 201 ? -8.994 -3.625 14.620 1.00 97.88 201 TRP A CA 1
ATOM 1696 C C . TRP A 1 201 ? -8.076 -2.834 15.558 1.00 97.88 201 TRP A C 1
ATOM 1698 O O . TRP A 1 201 ? -8.517 -1.911 16.250 1.00 97.88 201 TRP A O 1
ATOM 1708 N N . GLN A 1 202 ? -6.791 -3.165 15.540 1.00 97.62 202 GLN A N 1
ATOM 1709 C CA . GLN A 1 202 ? -5.720 -2.327 16.075 1.00 97.62 202 GLN A CA 1
ATOM 1710 C C . GLN A 1 202 ? -4.582 -2.275 15.057 1.00 97.62 202 GLN A C 1
ATOM 1712 O O . GLN A 1 202 ? -4.299 -3.298 14.445 1.00 97.62 202 GLN A O 1
ATOM 1717 N N . VAL A 1 203 ? -3.944 -1.125 14.859 1.00 98.06 203 VAL A N 1
ATOM 1718 C CA . VAL A 1 203 ? -2.818 -0.965 13.923 1.00 98.06 203 VAL A CA 1
ATOM 1719 C C . VAL A 1 203 ? -1.575 -0.511 14.670 1.00 98.06 203 VAL A C 1
ATOM 1721 O O . VAL A 1 203 ? -1.661 0.370 15.531 1.00 98.06 203 VAL A O 1
ATOM 1724 N N . CYS A 1 204 ? -0.442 -1.156 14.392 1.00 97.81 204 CYS A N 1
ATOM 1725 C CA . CYS A 1 204 ? 0.841 -0.780 14.970 1.00 97.81 204 CYS A CA 1
ATOM 1726 C C . CYS A 1 204 ? 1.293 0.571 14.401 1.00 97.81 204 CYS A C 1
ATOM 1728 O O . CYS A 1 204 ? 1.305 0.778 13.196 1.00 97.81 204 CYS A O 1
ATOM 1730 N N . VAL A 1 205 ? 1.660 1.492 15.286 1.00 97.50 205 VAL A N 1
ATOM 1731 C CA . VAL A 1 205 ? 2.222 2.818 14.982 1.00 97.50 205 VAL A CA 1
ATOM 1732 C C . VAL A 1 205 ? 3.382 3.130 15.931 1.00 97.50 205 VAL A C 1
ATOM 1734 O O . VAL A 1 205 ? 3.612 4.271 16.331 1.00 97.50 205 VAL A O 1
ATOM 1737 N N . ALA A 1 206 ? 4.104 2.093 16.363 1.00 96.12 206 ALA A N 1
ATOM 1738 C CA . ALA A 1 206 ? 5.204 2.219 17.319 1.00 96.12 206 ALA A CA 1
ATOM 1739 C C . ALA A 1 206 ? 6.351 3.106 16.799 1.00 96.12 206 ALA A C 1
ATOM 1741 O O . ALA A 1 206 ? 7.092 3.685 17.589 1.00 96.12 206 ALA A O 1
ATOM 1742 N N . ASN A 1 207 ? 6.493 3.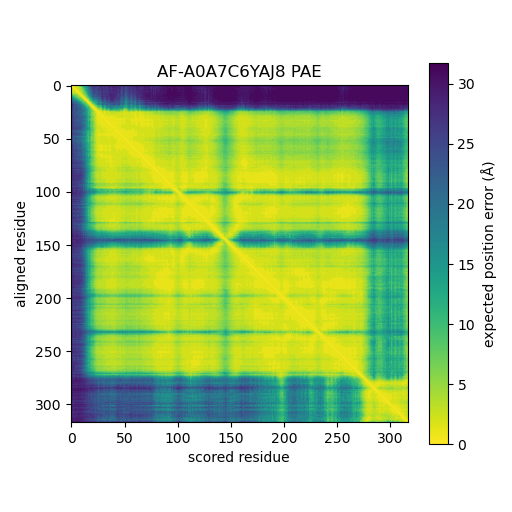197 15.478 1.00 93.88 207 ASN A N 1
ATOM 1743 C CA . ASN A 1 207 ? 7.457 4.035 14.772 1.00 93.88 207 ASN A CA 1
ATOM 1744 C C . ASN A 1 207 ? 7.008 5.499 14.611 1.00 93.88 207 ASN A C 1
ATOM 1746 O O . ASN A 1 207 ? 7.821 6.312 14.180 1.00 93.88 207 ASN A O 1
ATOM 1750 N N . PHE A 1 208 ? 5.756 5.845 14.935 1.00 97.31 208 PHE A N 1
ATOM 1751 C CA . PHE A 1 208 ? 5.236 7.208 14.785 1.00 97.31 208 PHE A CA 1
ATOM 1752 C C . PHE A 1 208 ? 5.548 8.035 16.036 1.00 97.31 208 PHE A C 1
ATOM 1754 O O . PHE A 1 208 ? 5.431 7.554 17.168 1.00 97.31 208 PHE A O 1
ATOM 1761 N N . ALA A 1 209 ? 5.868 9.312 15.847 1.00 96.88 209 ALA A N 1
ATOM 1762 C CA . ALA A 1 209 ? 5.879 10.295 16.924 1.00 96.88 209 ALA A CA 1
ATOM 1763 C C . ALA A 1 209 ? 4.449 10.587 17.413 1.00 96.88 209 ALA A C 1
ATOM 1765 O O . ALA A 1 209 ? 3.480 10.437 16.671 1.00 96.88 209 ALA A O 1
ATOM 1766 N N . ASP A 1 210 ? 4.285 11.069 18.647 1.00 96.00 210 ASP A N 1
ATOM 1767 C CA . ASP A 1 210 ? 2.944 11.286 19.213 1.00 96.00 210 ASP A CA 1
ATOM 1768 C C . ASP A 1 210 ? 2.109 12.294 18.403 1.00 96.00 210 ASP A C 1
ATOM 1770 O O . ASP A 1 210 ? 0.930 12.055 18.143 1.00 96.00 210 ASP A O 1
ATOM 1774 N N . CYS A 1 211 ? 2.737 13.349 17.868 1.00 97.06 211 CYS A N 1
ATOM 1775 C CA . CYS A 1 211 ? 2.056 14.301 16.984 1.00 97.06 211 CYS A CA 1
ATOM 1776 C C . CYS A 1 211 ? 1.662 13.697 15.622 1.00 97.06 211 CYS A C 1
ATOM 1778 O O . CYS A 1 211 ? 0.772 14.219 14.951 1.00 97.06 211 CYS A O 1
ATOM 1780 N N . GLU A 1 212 ? 2.319 12.619 15.187 1.00 98.31 212 GLU A N 1
ATOM 1781 C CA . GLU A 1 212 ? 1.954 11.865 13.985 1.00 98.31 212 GLU A CA 1
ATOM 1782 C C . GLU A 1 212 ? 0.808 10.901 14.281 1.00 98.31 212 GLU A C 1
ATOM 1784 O O . GLU A 1 212 ? -0.087 10.768 13.451 1.00 98.31 212 GLU A O 1
ATOM 1789 N N . LYS A 1 213 ? 0.765 10.298 15.476 1.00 98.06 213 LYS A N 1
ATOM 1790 C CA . LYS A 1 213 ? -0.361 9.457 15.908 1.00 98.06 213 LYS A CA 1
ATOM 1791 C C . LYS A 1 213 ? -1.653 10.266 16.036 1.00 98.06 213 LYS A C 1
ATOM 1793 O O . LYS A 1 213 ? -2.682 9.863 15.497 1.00 98.06 213 LYS A O 1
ATOM 1798 N N . GLU A 1 214 ? -1.601 11.432 16.682 1.00 97.88 214 GLU A N 1
ATOM 1799 C CA . GLU A 1 214 ? -2.744 12.355 16.766 1.00 97.88 214 GLU A CA 1
ATOM 1800 C C . GLU A 1 214 ? -3.228 12.773 15.373 1.00 97.88 214 GLU A C 1
ATOM 1802 O O . GLU A 1 214 ? -4.429 12.796 15.085 1.00 97.88 214 GLU A O 1
ATOM 1807 N N . TYR A 1 215 ? -2.281 13.060 14.480 1.00 98.56 215 TYR A N 1
ATOM 1808 C CA . TYR A 1 215 ? -2.584 13.413 13.105 1.00 98.56 215 TYR A CA 1
ATOM 1809 C C . TYR A 1 215 ? -3.206 12.245 12.329 1.00 98.56 215 TYR A C 1
ATOM 1811 O O . TYR A 1 215 ? -4.209 12.439 11.647 1.00 98.56 215 TYR A O 1
ATOM 1819 N N . ALA A 1 216 ? -2.691 11.025 12.488 1.00 98.56 216 ALA A N 1
ATOM 1820 C CA . ALA A 1 216 ? -3.265 9.821 11.896 1.00 98.56 216 ALA A CA 1
ATOM 1821 C C . ALA A 1 216 ? -4.717 9.616 12.340 1.00 98.56 216 ALA A C 1
ATOM 1823 O O . ALA A 1 216 ? -5.592 9.437 11.496 1.00 98.56 216 ALA A O 1
ATOM 1824 N N . MET A 1 217 ? -5.003 9.729 13.642 1.00 98.56 217 MET A N 1
ATOM 1825 C CA . MET A 1 217 ? -6.369 9.633 14.168 1.00 98.56 217 MET A CA 1
ATOM 1826 C C . MET A 1 217 ? -7.297 10.697 13.565 1.00 98.56 217 MET A C 1
ATOM 1828 O O . MET A 1 217 ? -8.425 10.390 13.171 1.00 98.56 217 MET A O 1
ATOM 1832 N N . LYS A 1 218 ? -6.815 11.942 13.436 1.00 98.56 218 LYS A N 1
ATOM 1833 C CA . LYS A 1 218 ? -7.552 13.022 12.768 1.00 98.56 218 LYS A CA 1
ATOM 1834 C C . LYS A 1 218 ? -7.856 12.671 11.309 1.00 98.56 218 LYS A C 1
ATOM 1836 O O . LYS A 1 218 ? -9.005 12.803 10.890 1.00 98.56 218 LYS A O 1
ATOM 1841 N N . MET A 1 219 ? -6.864 12.205 10.550 1.00 98.50 219 MET A N 1
ATOM 1842 C CA . MET A 1 219 ? -7.037 11.852 9.138 1.00 98.50 219 MET A CA 1
ATOM 1843 C C . MET A 1 219 ? -7.987 10.665 8.951 1.00 98.50 219 MET A C 1
ATOM 1845 O O . MET A 1 219 ? -8.863 10.722 8.088 1.00 98.50 219 MET A O 1
ATOM 1849 N N . LEU A 1 220 ? -7.884 9.637 9.799 1.00 98.62 220 LEU A N 1
ATOM 1850 C CA . LEU A 1 220 ? -8.784 8.479 9.810 1.00 98.62 220 LEU A CA 1
ATOM 1851 C C . LEU A 1 220 ? -10.245 8.896 10.032 1.00 98.62 220 LEU A C 1
ATOM 1853 O O . LEU A 1 220 ? -11.144 8.440 9.320 1.00 98.62 220 LEU A O 1
ATOM 1857 N N . ARG A 1 221 ? -10.485 9.823 10.966 1.00 98.25 221 ARG A N 1
ATOM 1858 C CA . ARG A 1 221 ? -11.822 10.373 11.204 1.00 98.25 221 ARG A CA 1
ATOM 1859 C C . ARG A 1 221 ? -12.310 11.226 10.035 1.00 98.25 221 ARG A C 1
ATOM 1861 O O . ARG A 1 221 ? -13.438 11.047 9.594 1.00 98.25 221 ARG A O 1
ATOM 1868 N N . GLN A 1 222 ? -11.490 12.147 9.533 1.00 97.94 222 GLN A N 1
ATOM 1869 C CA . GLN A 1 222 ? -11.912 13.113 8.513 1.00 97.94 222 GLN A CA 1
ATOM 1870 C C . GLN A 1 222 ? -12.156 12.479 7.139 1.00 97.94 222 GLN A C 1
ATOM 1872 O O . GLN A 1 222 ? -13.107 12.858 6.463 1.00 97.94 222 GLN A O 1
ATOM 1877 N N . LYS A 1 223 ? -11.316 11.525 6.725 1.00 98.00 223 LYS A N 1
ATOM 1878 C CA . LYS A 1 223 ? -11.392 10.918 5.387 1.00 98.00 223 LYS A CA 1
ATOM 1879 C C . LYS A 1 223 ? -12.307 9.703 5.311 1.00 98.00 223 LYS A C 1
ATOM 1881 O O . LYS A 1 223 ? -12.924 9.474 4.277 1.00 98.00 223 LYS A O 1
ATOM 1886 N N . PHE A 1 224 ? -12.380 8.923 6.388 1.00 97.75 224 PHE A N 1
ATOM 1887 C CA . PHE A 1 224 ? -13.025 7.606 6.376 1.00 97.75 224 PHE A CA 1
ATOM 1888 C C . PHE A 1 224 ? -14.117 7.460 7.438 1.00 97.75 224 PHE A C 1
ATOM 1890 O O . PHE A 1 224 ? -14.722 6.398 7.555 1.00 97.75 224 PHE A O 1
ATOM 1897 N N . ASN A 1 225 ? -14.370 8.510 8.227 1.00 96.88 225 ASN A N 1
ATOM 1898 C CA . ASN A 1 225 ? -15.300 8.484 9.355 1.00 96.88 225 ASN A CA 1
ATOM 1899 C C . ASN A 1 225 ? -14.975 7.388 10.393 1.00 96.88 225 ASN A C 1
ATOM 1901 O O . ASN A 1 225 ? -15.864 6.857 11.058 1.00 96.88 225 ASN A O 1
ATOM 1905 N N . LEU A 1 226 ? -13.691 7.048 10.554 1.00 97.88 226 LEU A N 1
ATOM 1906 C CA . LEU A 1 226 ? -13.249 5.991 11.460 1.00 97.88 226 LEU A CA 1
ATOM 1907 C C . LEU A 1 226 ? -12.910 6.556 12.840 1.00 97.88 226 LEU A C 1
ATOM 1909 O O . LEU A 1 226 ? -11.916 7.256 13.023 1.00 97.88 226 LEU A O 1
ATOM 1913 N N . ASP A 1 227 ? -13.723 6.205 13.833 1.00 97.06 227 ASP A N 1
ATOM 1914 C CA . ASP A 1 227 ? -13.420 6.474 15.237 1.00 97.06 227 ASP A CA 1
ATOM 1915 C C . ASP A 1 227 ? -12.375 5.500 15.780 1.00 97.06 227 ASP A C 1
ATOM 1917 O O . ASP A 1 227 ? -12.560 4.276 15.737 1.00 97.06 227 ASP A O 1
ATOM 1921 N N . CYS A 1 228 ? -11.319 6.059 16.360 1.00 97.81 228 CYS A N 1
ATOM 1922 C CA . CYS A 1 228 ? -10.215 5.329 16.963 1.00 97.81 228 CYS A CA 1
ATOM 1923 C C . CYS A 1 228 ? -9.678 6.050 18.209 1.00 97.81 228 CYS A C 1
ATOM 1925 O O . CYS A 1 228 ? -10.089 7.170 18.518 1.00 97.81 228 CYS A O 1
ATOM 1927 N N . TYR A 1 229 ? -8.814 5.378 18.965 1.00 97.31 229 TYR A N 1
ATOM 1928 C CA . TYR A 1 229 ? -8.159 5.898 20.163 1.00 97.31 229 TYR A CA 1
ATOM 1929 C C . TYR A 1 229 ? -6.831 5.176 20.405 1.00 97.31 229 TYR A C 1
ATOM 1931 O O . TYR A 1 229 ? -6.626 4.064 19.924 1.00 97.31 229 TYR A O 1
ATOM 1939 N N . ILE A 1 230 ? -5.944 5.788 21.184 1.00 97.12 230 ILE A N 1
ATOM 1940 C CA . ILE A 1 230 ? -4.709 5.156 21.655 1.00 97.12 230 ILE A CA 1
ATOM 1941 C C . ILE A 1 230 ? -4.940 4.711 23.105 1.00 97.12 230 ILE A C 1
ATOM 1943 O O . ILE A 1 230 ? -5.340 5.540 23.926 1.00 97.12 230 ILE A O 1
ATOM 1947 N N . PRO A 1 231 ? -4.753 3.427 23.452 1.00 93.12 231 PRO A N 1
ATOM 1948 C CA . PRO A 1 231 ? -4.877 2.977 24.832 1.00 93.12 231 PRO A CA 1
ATOM 1949 C C . PRO A 1 231 ? -3.788 3.573 25.728 1.00 93.12 231 PRO A C 1
ATOM 1951 O O . PRO A 1 231 ? -2.616 3.600 25.363 1.00 93.12 231 PRO A O 1
ATOM 1954 N N . ASN A 1 232 ? -4.151 3.933 26.961 1.00 88.38 232 ASN A N 1
ATOM 1955 C CA . ASN A 1 232 ? -3.195 4.462 27.944 1.00 88.38 232 ASN A CA 1
ATOM 1956 C C . ASN A 1 232 ? -2.092 3.458 28.330 1.00 88.38 232 ASN A C 1
ATOM 1958 O O . ASN A 1 232 ? -1.006 3.865 28.724 1.00 88.38 232 ASN A O 1
ATOM 1962 N N . LEU A 1 233 ? -2.381 2.153 28.256 1.00 88.69 233 LEU A N 1
ATOM 1963 C CA . LEU A 1 233 ? -1.454 1.089 28.661 1.00 88.69 233 LEU A CA 1
ATOM 1964 C C . LEU A 1 233 ? -0.456 0.700 27.564 1.00 88.69 233 LEU A C 1
ATOM 1966 O O . LEU A 1 233 ? 0.617 0.194 27.879 1.00 88.69 233 LEU A O 1
ATOM 1970 N N . ASP A 1 234 ? -0.810 0.901 26.294 1.00 90.81 234 ASP A N 1
ATOM 1971 C CA . ASP A 1 234 ? 0.043 0.548 25.162 1.00 90.81 234 ASP A CA 1
ATOM 1972 C C . ASP A 1 234 ? -0.152 1.555 24.027 1.00 90.81 234 ASP A C 1
ATOM 1974 O O . ASP A 1 234 ? -1.047 1.434 23.191 1.00 90.81 234 ASP A O 1
ATOM 1978 N N . ASN A 1 235 ? 0.713 2.568 24.010 1.00 92.75 235 ASN A N 1
ATOM 1979 C CA . ASN A 1 235 ? 0.656 3.666 23.050 1.00 92.75 235 ASN A CA 1
ATOM 1980 C C . ASN A 1 235 ? 1.306 3.341 21.692 1.00 92.75 235 ASN A C 1
ATOM 1982 O O . ASN A 1 235 ? 1.495 4.243 20.867 1.00 92.75 235 ASN A O 1
ATOM 1986 N N . ARG A 1 236 ? 1.684 2.075 21.473 1.00 96.44 236 ARG A N 1
ATOM 1987 C CA . ARG A 1 236 ? 2.221 1.579 20.200 1.00 96.44 236 ARG A CA 1
ATOM 1988 C C . ARG A 1 236 ? 1.126 1.285 19.186 1.00 96.44 236 ARG A C 1
ATOM 1990 O O . ARG A 1 236 ? 1.450 1.089 18.022 1.00 96.44 236 ARG A O 1
ATOM 1997 N N . TYR A 1 237 ? -0.137 1.244 19.609 1.00 97.31 237 TYR A N 1
ATOM 1998 C CA . TYR A 1 237 ? -1.257 0.860 18.758 1.00 97.31 237 TYR A CA 1
ATOM 1999 C C . TYR A 1 237 ? -2.356 1.920 18.739 1.00 97.31 237 TYR A C 1
ATOM 2001 O O . TYR A 1 237 ? -2.741 2.462 19.776 1.00 97.31 237 TYR A O 1
ATOM 2009 N N . ILE A 1 238 ? -2.925 2.150 17.557 1.00 98.19 238 ILE A N 1
ATOM 2010 C CA . ILE A 1 238 ? -4.225 2.812 17.408 1.00 98.19 238 ILE A CA 1
ATOM 2011 C C . ILE A 1 238 ? -5.297 1.724 17.390 1.00 98.19 238 ILE A C 1
ATOM 2013 O O . ILE A 1 238 ? -5.240 0.802 16.581 1.00 98.19 238 ILE A O 1
ATOM 2017 N N . HIS A 1 239 ? -6.283 1.838 18.274 1.00 98.12 239 HIS A N 1
ATOM 2018 C CA . HIS A 1 239 ? -7.421 0.931 18.383 1.00 98.12 239 HIS A CA 1
ATOM 2019 C C . HIS A 1 239 ? -8.657 1.553 17.744 1.00 98.12 239 HIS A C 1
ATOM 2021 O O . HIS A 1 239 ? -9.013 2.696 18.030 1.00 98.12 239 HIS A O 1
ATOM 2027 N N . PHE A 1 240 ? -9.361 0.785 16.920 1.00 98.06 240 PHE A N 1
ATOM 2028 C CA . PHE A 1 240 ? -10.604 1.216 16.293 1.00 98.06 240 PHE A CA 1
ATOM 2029 C C . PHE A 1 240 ? -11.809 0.815 17.140 1.00 98.06 240 PHE A C 1
ATOM 2031 O O . PHE A 1 240 ? -11.849 -0.268 17.731 1.00 98.06 240 PHE A O 1
ATOM 2038 N N . LYS A 1 241 ? -12.828 1.679 17.188 1.00 95.19 241 LYS A N 1
ATOM 2039 C CA . LYS A 1 241 ? -14.113 1.318 17.804 1.00 95.19 241 LYS A CA 1
ATOM 2040 C C . LYS A 1 241 ? -14.791 0.204 16.998 1.00 95.19 241 LYS A C 1
ATOM 2042 O O . LYS A 1 241 ? -14.518 0.023 15.811 1.00 95.19 241 LYS A O 1
ATOM 2047 N N . ALA A 1 242 ? -15.710 -0.522 17.635 1.00 90.50 242 ALA A N 1
ATOM 2048 C CA . ALA A 1 242 ? -16.396 -1.660 17.016 1.00 90.50 242 ALA A CA 1
ATOM 2049 C C . ALA A 1 242 ? -17.117 -1.291 15.703 1.00 90.50 242 ALA A C 1
ATOM 2051 O O . ALA A 1 242 ? -17.017 -2.032 14.730 1.00 90.50 242 ALA A O 1
ATOM 2052 N N . ASN A 1 243 ? -17.777 -0.128 15.641 1.00 90.06 243 ASN A N 1
ATOM 2053 C CA . ASN A 1 243 ? -18.457 0.325 14.421 1.00 90.06 243 ASN A CA 1
ATOM 2054 C C . ASN A 1 243 ? -17.445 0.618 13.301 1.00 90.06 243 ASN A C 1
ATOM 2056 O O . ASN A 1 243 ? -17.565 0.072 12.209 1.00 90.06 243 ASN A O 1
ATOM 2060 N N . SER A 1 244 ? -16.391 1.388 13.596 1.00 95.88 244 SER A N 1
ATOM 2061 C CA . SER A 1 244 ? -15.291 1.667 12.658 1.00 95.88 244 SER A CA 1
ATOM 2062 C C . SER A 1 244 ? -14.619 0.393 12.153 1.00 95.88 244 SER A C 1
ATOM 2064 O O . SER A 1 244 ? -14.227 0.311 11.000 1.00 95.88 244 SER A O 1
ATOM 2066 N N . THR A 1 245 ? -14.506 -0.623 13.009 1.00 95.75 245 THR A N 1
ATOM 2067 C CA . THR A 1 245 ? -13.920 -1.921 12.654 1.00 95.75 245 THR A CA 1
ATOM 2068 C C . THR A 1 245 ? -14.714 -2.613 11.547 1.00 95.75 245 THR A C 1
ATOM 2070 O O . THR A 1 245 ? -14.107 -3.192 10.655 1.00 95.75 245 THR A O 1
ATOM 2073 N N . ARG A 1 246 ? -16.050 -2.524 11.561 1.00 92.88 246 ARG A N 1
ATOM 2074 C CA . ARG A 1 246 ? -16.890 -3.067 10.480 1.00 92.88 246 ARG A CA 1
ATOM 2075 C C . ARG A 1 246 ? -16.750 -2.278 9.193 1.00 92.88 246 ARG A C 1
ATOM 2077 O O . ARG A 1 246 ? -16.600 -2.879 8.142 1.00 92.88 246 ARG A O 1
ATOM 2084 N N . VAL A 1 247 ? -16.692 -0.953 9.299 1.00 96.62 247 VAL A N 1
ATOM 2085 C CA . VAL A 1 247 ? -16.421 -0.089 8.144 1.00 96.62 247 VAL A CA 1
ATOM 2086 C C . VAL A 1 247 ? -15.065 -0.433 7.514 1.00 96.62 247 VAL A C 1
ATOM 2088 O O . VAL A 1 247 ? -14.957 -0.477 6.296 1.00 96.62 247 VAL A O 1
ATOM 2091 N N . ILE A 1 248 ? -14.042 -0.732 8.321 1.00 98.44 248 ILE A N 1
ATOM 2092 C CA . ILE A 1 248 ? -12.735 -1.193 7.827 1.00 98.44 248 ILE A CA 1
ATOM 2093 C C . ILE A 1 248 ? -12.849 -2.556 7.142 1.00 98.44 248 ILE A C 1
ATOM 2095 O O . ILE A 1 248 ? -12.301 -2.710 6.054 1.00 98.44 248 ILE A O 1
ATOM 2099 N N . ASP A 1 249 ? -13.553 -3.523 7.748 1.00 97.38 249 ASP A N 1
ATOM 2100 C CA . ASP A 1 249 ? -13.802 -4.829 7.123 1.00 97.38 249 ASP A CA 1
ATOM 2101 C C . ASP A 1 249 ? -14.443 -4.624 5.726 1.00 97.38 249 ASP A C 1
ATOM 2103 O O . ASP A 1 249 ? -13.944 -5.157 4.738 1.00 97.38 249 ASP A O 1
ATOM 2107 N N . ASP A 1 250 ? -15.472 -3.775 5.617 1.00 97.69 250 ASP A N 1
ATOM 2108 C CA . ASP A 1 250 ? -16.169 -3.475 4.356 1.00 97.69 250 ASP A CA 1
ATOM 2109 C C . ASP A 1 250 ? -15.279 -2.765 3.323 1.00 97.69 250 ASP A C 1
ATOM 2111 O O . ASP A 1 250 ? -15.316 -3.102 2.138 1.00 97.69 250 ASP A O 1
ATOM 2115 N N . ILE A 1 251 ? -14.467 -1.790 3.755 1.00 98.69 251 ILE A N 1
ATOM 2116 C CA . ILE A 1 251 ? -13.498 -1.107 2.887 1.00 98.69 251 ILE A CA 1
ATOM 2117 C C . ILE A 1 251 ? -12.511 -2.132 2.320 1.00 98.69 251 ILE A C 1
ATOM 2119 O O . ILE A 1 251 ? -12.349 -2.215 1.105 1.00 98.69 251 ILE A O 1
ATOM 2123 N N . ILE A 1 252 ? -11.908 -2.962 3.173 1.00 98.75 252 ILE A N 1
ATOM 2124 C CA . ILE A 1 252 ? -10.919 -3.956 2.746 1.00 98.75 252 ILE A CA 1
ATOM 2125 C C . ILE A 1 252 ? -11.536 -4.959 1.767 1.00 98.75 252 ILE A C 1
ATOM 2127 O O . ILE A 1 252 ? -10.953 -5.219 0.718 1.00 98.75 252 ILE A O 1
ATOM 2131 N N . LEU A 1 253 ? -12.720 -5.499 2.076 1.00 98.38 253 LEU A N 1
ATOM 2132 C CA . LEU A 1 253 ? -13.391 -6.504 1.241 1.00 98.38 253 LEU A CA 1
ATOM 2133 C C . LEU A 1 253 ? -13.868 -5.958 -0.115 1.00 98.38 253 LEU A C 1
ATOM 2135 O O . LEU A 1 253 ? -14.199 -6.737 -1.013 1.00 98.38 253 LEU A O 1
ATOM 2139 N N . LYS A 1 254 ? -13.944 -4.630 -0.254 1.00 98.56 254 LYS A N 1
ATOM 2140 C CA . LYS A 1 254 ? -14.243 -3.943 -1.511 1.00 98.56 254 LYS A CA 1
ATOM 2141 C C . LYS A 1 254 ? -12.981 -3.667 -2.331 1.00 98.56 254 LYS A C 1
ATOM 2143 O O . LYS A 1 254 ? -13.023 -3.794 -3.552 1.00 98.56 254 LYS A O 1
ATOM 2148 N N . GLU A 1 255 ? -11.898 -3.256 -1.677 1.00 98.38 255 GLU A N 1
ATOM 2149 C CA . GLU A 1 255 ? -10.666 -2.805 -2.338 1.00 98.38 255 GLU A CA 1
ATOM 2150 C C . GLU A 1 255 ? -9.693 -3.956 -2.654 1.00 98.38 255 GLU A C 1
ATOM 2152 O O . GLU A 1 255 ? -8.906 -3.858 -3.596 1.00 98.38 255 GLU A O 1
ATOM 2157 N N . ILE A 1 256 ? -9.734 -5.056 -1.891 1.00 98.50 256 ILE A N 1
ATOM 2158 C CA . ILE A 1 256 ? -8.757 -6.153 -1.959 1.00 98.50 256 ILE A CA 1
ATOM 2159 C C . ILE A 1 256 ? -9.448 -7.476 -2.336 1.00 98.50 256 ILE A C 1
ATOM 2161 O O . ILE A 1 256 ? -10.508 -7.786 -1.796 1.00 98.50 256 ILE A O 1
ATOM 2165 N N . PRO A 1 257 ? -8.868 -8.309 -3.227 1.00 98.31 257 PRO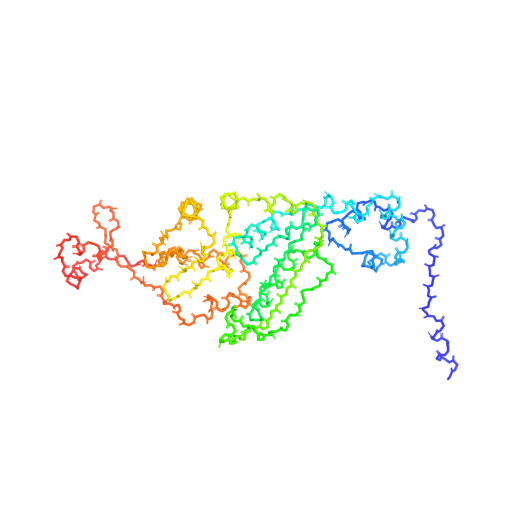 A N 1
ATOM 2166 C CA . PRO A 1 257 ? -9.463 -9.595 -3.584 1.00 98.31 257 PRO A CA 1
ATOM 2167 C C . PRO A 1 257 ? -9.653 -10.535 -2.382 1.00 98.31 257 PRO A C 1
ATOM 2169 O O . PRO A 1 257 ? -8.708 -10.905 -1.684 1.00 98.31 257 PRO A O 1
ATOM 2172 N N . ASN A 1 258 ? -10.887 -10.996 -2.179 1.00 98.00 258 ASN A N 1
ATOM 2173 C CA . ASN A 1 258 ? -11.275 -11.758 -0.984 1.00 98.00 258 ASN A CA 1
ATOM 2174 C C . ASN A 1 258 ? -10.720 -13.191 -0.923 1.00 98.00 258 ASN A C 1
ATOM 2176 O O . ASN A 1 258 ? -10.835 -13.861 0.102 1.00 98.00 258 ASN A O 1
ATOM 2180 N N . ASN A 1 259 ? -10.139 -13.690 -2.017 1.00 97.50 259 ASN A N 1
ATOM 2181 C CA . ASN A 1 259 ? -9.550 -15.025 -2.084 1.00 97.50 259 ASN A CA 1
ATOM 2182 C C . ASN A 1 259 ? -8.112 -15.093 -1.541 1.00 97.50 259 ASN A C 1
ATOM 2184 O O . ASN A 1 259 ? -7.611 -16.211 -1.380 1.00 97.50 259 ASN A O 1
ATOM 2188 N N . LEU A 1 260 ? -7.477 -13.945 -1.271 1.00 98.44 260 LEU A N 1
ATOM 2189 C CA . LEU A 1 260 ? -6.107 -13.866 -0.763 1.00 98.44 260 LEU A CA 1
ATOM 2190 C C . LEU A 1 260 ? -5.992 -14.433 0.657 1.00 98.44 260 LEU A C 1
ATOM 2192 O O . LEU A 1 260 ? -6.896 -14.291 1.485 1.00 98.44 260 LEU A O 1
ATOM 2196 N N . ASP A 1 261 ? -4.844 -15.043 0.943 1.00 98.06 261 ASP A N 1
ATOM 2197 C CA . ASP A 1 261 ? -4.511 -15.634 2.242 1.00 98.06 261 ASP A CA 1
ATOM 2198 C C . ASP A 1 261 ? -4.645 -14.646 3.410 1.00 98.06 261 ASP A C 1
ATOM 2200 O O . ASP A 1 261 ? -5.253 -14.986 4.426 1.00 98.06 261 ASP A O 1
ATOM 2204 N N . ILE A 1 262 ? -4.176 -13.405 3.251 1.00 98.00 262 ILE A N 1
ATOM 2205 C CA . ILE A 1 262 ? -4.277 -12.363 4.280 1.00 98.00 262 ILE A CA 1
ATOM 2206 C C . ILE A 1 262 ? -5.732 -12.038 4.645 1.00 98.00 262 ILE A C 1
ATOM 2208 O O . ILE A 1 262 ? -6.035 -11.830 5.820 1.00 98.00 262 ILE A O 1
ATOM 2212 N N . ILE A 1 263 ? -6.639 -12.023 3.660 1.00 98.19 263 ILE A N 1
ATOM 2213 C CA . ILE A 1 263 ? -8.052 -11.683 3.862 1.00 98.19 263 ILE A CA 1
ATOM 2214 C C . ILE A 1 263 ? -8.771 -12.827 4.562 1.00 98.19 263 ILE A C 1
ATOM 2216 O O . ILE A 1 263 ? -9.498 -12.595 5.529 1.00 98.19 263 ILE A O 1
ATOM 2220 N N . LYS A 1 264 ? -8.517 -14.062 4.124 1.00 97.38 264 LYS A N 1
ATOM 2221 C CA . LYS A 1 264 ? -9.019 -15.269 4.790 1.00 97.38 264 LYS A CA 1
ATOM 2222 C C . LYS A 1 264 ? -8.580 -15.312 6.240 1.00 97.38 264 LYS A C 1
ATOM 2224 O O . LYS A 1 264 ? -9.413 -15.383 7.139 1.00 97.38 264 LYS A O 1
ATOM 2229 N N . TYR A 1 265 ? -7.280 -15.163 6.464 1.00 95.50 265 TYR A N 1
ATOM 2230 C CA . TYR A 1 265 ? -6.689 -15.211 7.790 1.00 95.50 265 TYR A CA 1
ATOM 2231 C C . TYR A 1 265 ? -7.202 -14.101 8.717 1.00 95.50 265 TYR A C 1
ATOM 2233 O O . TYR A 1 265 ? -7.553 -14.382 9.862 1.00 95.50 265 TYR A O 1
ATOM 2241 N N . LYS A 1 266 ? -7.244 -12.841 8.258 1.00 96.81 266 LYS A N 1
ATOM 2242 C CA . LYS A 1 266 ? -7.602 -11.710 9.129 1.00 96.81 266 LYS A CA 1
ATOM 2243 C C . LYS A 1 266 ? -9.111 -11.485 9.240 1.00 96.81 266 LYS A C 1
ATOM 2245 O O . LYS A 1 266 ? -9.541 -11.033 10.299 1.00 96.81 266 LYS A O 1
ATOM 2250 N N . ILE A 1 267 ? -9.904 -11.795 8.210 1.00 95.88 267 ILE A N 1
ATOM 2251 C CA . ILE A 1 267 ? -11.316 -11.388 8.109 1.00 95.88 267 ILE A CA 1
ATOM 2252 C C . ILE A 1 267 ? -12.252 -12.578 7.860 1.00 95.88 267 ILE A C 1
ATOM 2254 O O . ILE A 1 267 ? -13.033 -12.926 8.742 1.00 95.88 267 ILE A O 1
ATOM 2258 N N . THR A 1 268 ? -12.230 -13.192 6.674 1.00 95.25 268 THR A N 1
ATOM 2259 C CA . THR A 1 268 ? -13.351 -14.042 6.216 1.00 95.25 268 THR A CA 1
ATOM 2260 C C . THR A 1 268 ? -13.367 -15.445 6.823 1.00 95.25 268 THR A C 1
ATOM 2262 O O . THR A 1 268 ? -14.441 -16.018 6.993 1.00 95.25 268 THR A O 1
ATOM 2265 N N . GLU A 1 269 ? -12.208 -15.982 7.207 1.00 94.88 269 GLU A N 1
ATOM 2266 C CA . GLU A 1 269 ? -12.051 -17.296 7.850 1.00 94.88 269 GLU A CA 1
ATOM 2267 C C . GLU A 1 269 ? -11.542 -17.157 9.302 1.00 94.88 269 GLU A C 1
ATOM 2269 O O . GLU A 1 269 ? -11.095 -18.120 9.928 1.00 94.88 269 GLU A O 1
ATOM 2274 N N . ASN A 1 270 ? -11.644 -15.952 9.877 1.00 92.31 270 ASN A N 1
ATOM 2275 C CA . ASN A 1 270 ? -11.233 -15.667 11.247 1.00 92.31 270 ASN A CA 1
ATOM 2276 C C . ASN A 1 270 ? -12.364 -15.970 12.246 1.00 92.31 270 ASN A C 1
ATOM 2278 O O . ASN A 1 270 ? -13.233 -15.139 12.522 1.00 92.31 270 ASN A O 1
ATOM 2282 N N . ASN A 1 271 ? -12.317 -17.160 12.848 1.00 90.69 271 ASN A N 1
ATOM 2283 C CA . ASN A 1 271 ? -13.306 -17.629 13.826 1.00 90.69 271 ASN A CA 1
ATOM 2284 C C . ASN A 1 271 ? -13.345 -16.833 15.147 1.00 90.69 271 ASN A C 1
ATOM 2286 O O . ASN A 1 271 ? -14.243 -17.048 15.964 1.00 90.69 271 ASN A O 1
ATOM 2290 N N . GLN A 1 272 ? -12.393 -15.926 15.379 1.00 89.69 272 GLN A N 1
ATOM 2291 C CA . GLN A 1 272 ? -12.355 -15.098 16.582 1.00 89.69 272 GLN A CA 1
ATOM 2292 C C . GLN A 1 272 ? -13.251 -13.866 16.463 1.00 89.69 272 GLN A C 1
ATOM 2294 O O . GLN A 1 272 ? -13.594 -13.268 17.485 1.00 89.69 272 GLN A O 1
ATOM 2299 N N . ILE A 1 273 ? -13.631 -13.469 15.244 1.00 91.00 273 ILE A N 1
ATOM 2300 C CA . ILE A 1 273 ? -14.448 -12.281 15.010 1.00 91.00 273 ILE A CA 1
ATOM 2301 C C . ILE A 1 273 ? -15.847 -12.507 15.585 1.00 91.00 273 ILE A C 1
ATOM 2303 O O . ILE A 1 273 ? -16.566 -13.428 15.204 1.00 91.00 273 ILE A O 1
ATOM 2307 N N . ALA A 1 274 ? -16.258 -11.638 16.509 1.00 85.38 274 ALA A N 1
ATOM 2308 C CA . ALA A 1 274 ? -17.603 -11.690 17.065 1.00 85.38 274 ALA A CA 1
ATOM 2309 C C . ALA A 1 274 ? -18.643 -11.423 15.970 1.00 85.38 274 ALA A C 1
ATOM 2311 O O . ALA A 1 274 ? -18.424 -10.587 15.093 1.00 85.38 274 ALA A O 1
ATOM 2312 N N . SER A 1 275 ? -19.809 -12.059 16.057 1.00 78.44 275 SER A N 1
ATOM 2313 C CA . SER A 1 275 ? -20.967 -11.651 15.264 1.00 78.44 275 SER A CA 1
ATOM 2314 C C . SER A 1 275 ? -21.341 -10.196 15.587 1.00 78.44 275 SER A C 1
ATOM 2316 O O . SER A 1 275 ? -21.225 -9.791 16.752 1.00 78.44 275 SER A O 1
ATOM 2318 N N . PRO A 1 276 ? -21.796 -9.401 14.603 1.00 71.94 276 PRO A N 1
ATOM 2319 C CA . PRO A 1 276 ? -22.302 -8.060 14.865 1.00 71.94 276 PRO A CA 1
ATOM 2320 C C . PRO A 1 276 ? -23.385 -8.086 15.955 1.00 71.94 276 PRO A C 1
ATOM 2322 O O . PRO A 1 276 ? -24.302 -8.910 15.914 1.00 71.94 276 PRO A O 1
ATOM 2325 N N . GLN A 1 277 ? -23.248 -7.231 16.969 1.00 70.81 277 GLN A N 1
ATOM 2326 C CA . GLN A 1 277 ? -24.225 -7.152 18.052 1.00 70.81 277 GLN A CA 1
ATOM 2327 C C . GLN A 1 277 ? -25.343 -6.204 17.644 1.00 70.81 277 GLN A C 1
ATOM 2329 O O . GLN A 1 277 ? -25.094 -5.020 17.451 1.00 70.81 277 GLN A O 1
ATOM 2334 N N . LYS A 1 278 ? -26.578 -6.708 17.586 1.00 78.19 278 LYS A N 1
ATOM 2335 C CA . LYS A 1 278 ? -27.752 -5.848 17.422 1.00 78.19 278 LYS A CA 1
ATOM 2336 C C . LYS A 1 278 ? -27.877 -4.936 18.636 1.00 78.19 278 LYS A C 1
ATOM 2338 O O . LYS A 1 278 ? -28.033 -5.416 19.760 1.00 78.19 278 LYS A O 1
ATOM 2343 N N . ARG A 1 279 ? -27.825 -3.631 18.405 1.00 83.44 279 ARG A N 1
ATOM 2344 C CA . ARG A 1 279 ? -28.044 -2.603 19.415 1.00 83.44 279 ARG A CA 1
ATOM 2345 C C . ARG A 1 279 ? -29.473 -2.092 19.326 1.00 83.44 279 ARG A C 1
ATOM 2347 O O . ARG A 1 279 ? -29.986 -1.856 18.237 1.00 83.44 279 ARG A O 1
ATOM 2354 N N . ALA A 1 280 ? -30.111 -1.943 20.479 1.00 88.75 280 ALA A N 1
ATOM 2355 C CA . ALA A 1 280 ? -31.440 -1.360 20.577 1.00 88.75 280 ALA A CA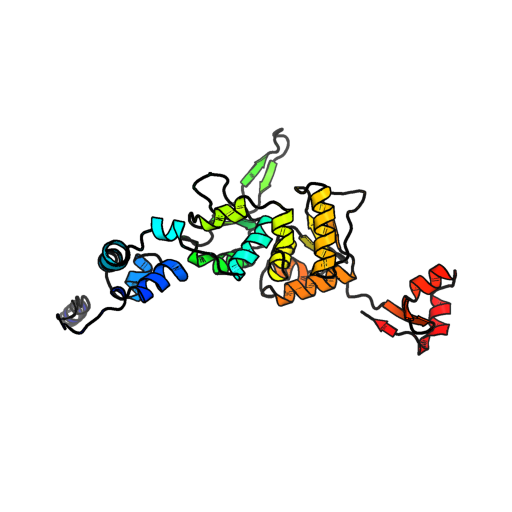 1
ATOM 2356 C C . ALA A 1 280 ? -31.339 0.158 20.674 1.00 88.75 280 ALA A C 1
ATOM 2358 O O . ALA A 1 280 ? -30.640 0.670 21.549 1.00 88.75 280 ALA A O 1
ATOM 2359 N N . TYR A 1 281 ? -32.066 0.840 19.803 1.00 91.69 281 TYR A N 1
ATOM 2360 C CA . TYR A 1 281 ? -32.296 2.275 19.847 1.00 91.69 281 TYR A CA 1
ATOM 2361 C C . TYR A 1 281 ? -33.760 2.541 20.174 1.00 91.69 281 TYR A C 1
ATOM 2363 O O . TYR A 1 281 ? -34.626 1.762 19.780 1.00 91.69 281 TYR A O 1
ATOM 2371 N N . ILE A 1 282 ? -34.016 3.633 20.881 1.00 92.12 282 ILE A N 1
ATOM 2372 C CA . ILE A 1 282 ? -35.352 4.182 21.115 1.00 92.12 282 ILE A CA 1
ATOM 2373 C C . ILE A 1 282 ? -35.377 5.616 20.594 1.00 92.12 282 ILE A C 1
ATOM 2375 O O . ILE A 1 282 ? -34.366 6.315 20.685 1.00 92.12 282 ILE A O 1
ATOM 2379 N N . ASN A 1 283 ? -36.505 6.047 20.038 1.00 90.19 283 ASN A N 1
ATOM 2380 C CA . ASN A 1 283 ? -36.658 7.419 19.570 1.00 90.19 283 ASN A CA 1
ATOM 2381 C C . ASN A 1 283 ? -37.179 8.290 20.718 1.00 90.19 283 ASN A C 1
ATOM 2383 O O . ASN A 1 283 ? -38.264 8.038 21.236 1.00 90.19 283 ASN A O 1
ATOM 2387 N N . ILE A 1 284 ? -36.404 9.288 21.130 1.00 87.88 284 ILE A N 1
ATOM 2388 C CA . ILE A 1 284 ? -36.808 10.264 22.144 1.00 87.88 284 ILE A CA 1
ATOM 2389 C C . ILE A 1 284 ? -36.766 11.636 21.485 1.00 87.88 284 ILE A C 1
ATOM 2391 O O . ILE A 1 284 ? -35.714 12.063 21.018 1.00 87.88 284 ILE A O 1
ATOM 2395 N N . ASP A 1 285 ? -37.918 12.303 21.419 1.00 87.94 285 ASP A N 1
ATOM 2396 C CA . ASP A 1 285 ? -38.063 13.653 20.859 1.00 87.94 285 ASP A CA 1
ATOM 2397 C C . ASP A 1 285 ? -37.492 13.817 19.432 1.00 87.94 285 ASP A C 1
ATOM 2399 O O . ASP A 1 285 ? -37.017 14.885 19.052 1.00 87.94 285 ASP A O 1
ATOM 2403 N N . GLY A 1 286 ? -37.555 12.757 18.617 1.00 86.62 286 GLY A N 1
ATOM 2404 C CA . GLY A 1 286 ? -37.070 12.754 17.235 1.00 86.62 286 GLY A CA 1
ATOM 2405 C C . GLY A 1 286 ? -35.626 12.277 17.054 1.00 86.62 286 GLY A C 1
ATOM 2406 O O . GLY A 1 286 ? -35.207 12.094 15.911 1.00 86.62 286 GLY A O 1
ATOM 2407 N N . GLU A 1 287 ? -34.884 11.999 18.130 1.00 87.38 287 GLU A N 1
ATOM 2408 C CA . GLU A 1 287 ? -33.518 11.466 18.072 1.00 87.38 287 GLU A CA 1
ATOM 2409 C C . GLU A 1 287 ? -33.458 9.978 18.456 1.00 87.38 287 GLU A C 1
ATOM 2411 O O . GLU A 1 287 ? -34.026 9.551 19.462 1.00 87.38 287 GLU A O 1
ATOM 2416 N N . ASP A 1 288 ? -32.733 9.176 17.667 1.00 89.88 288 ASP A N 1
ATOM 2417 C CA . ASP A 1 288 ? -32.469 7.766 17.979 1.00 89.88 288 ASP A CA 1
ATOM 2418 C C . ASP A 1 288 ? -31.353 7.679 19.040 1.00 89.88 288 ASP A C 1
ATOM 2420 O O . ASP A 1 288 ? -30.176 7.897 18.745 1.00 89.88 288 ASP A O 1
ATOM 2424 N N . ILE A 1 289 ? -31.710 7.314 20.273 1.00 89.69 289 ILE A N 1
ATOM 2425 C CA . ILE A 1 289 ? -30.780 7.158 21.402 1.00 89.69 289 ILE A CA 1
ATOM 2426 C C . ILE A 1 289 ? -30.559 5.672 21.683 1.00 89.69 289 ILE A C 1
ATOM 2428 O O . ILE A 1 289 ? -31.495 4.869 21.652 1.00 89.69 289 ILE A O 1
ATOM 2432 N N . LEU A 1 290 ? -29.319 5.286 21.994 1.00 90.25 290 LEU A N 1
ATOM 2433 C CA . LEU A 1 290 ? -29.010 3.917 22.391 1.00 90.25 290 LEU A CA 1
ATOM 2434 C C . LEU A 1 290 ? -29.753 3.572 23.689 1.00 90.25 290 LEU A C 1
ATOM 2436 O O . LEU A 1 290 ? -29.610 4.264 24.695 1.00 90.25 290 LEU A O 1
ATOM 2440 N N . LEU A 1 291 ? -30.503 2.470 23.709 1.00 91.44 291 LEU A N 1
ATOM 2441 C CA . LEU A 1 291 ? -31.296 2.078 24.876 1.00 91.44 291 LEU A CA 1
ATOM 2442 C C . LEU A 1 291 ? -30.426 1.928 26.134 1.00 91.44 291 LEU A C 1
ATOM 2444 O O . LEU A 1 291 ? -30.863 2.284 27.224 1.00 91.44 291 LEU A O 1
ATOM 2448 N N . THR A 1 292 ? -29.195 1.426 25.998 1.00 89.44 292 THR A N 1
ATOM 2449 C CA . THR A 1 292 ? -28.250 1.328 27.122 1.00 89.44 292 THR A CA 1
ATOM 2450 C C . THR A 1 292 ? -27.839 2.700 27.649 1.00 89.44 292 THR A C 1
ATOM 2452 O O . THR A 1 292 ? -27.883 2.900 28.857 1.00 89.44 292 THR A O 1
ATOM 2455 N N . GLU A 1 293 ? -27.526 3.657 26.770 1.00 88.88 293 GLU A N 1
ATOM 2456 C CA . GLU A 1 293 ? -27.170 5.030 27.167 1.00 88.88 293 GLU A CA 1
ATOM 2457 C C . GLU A 1 293 ? -28.354 5.735 27.836 1.00 88.88 293 GLU A C 1
ATOM 2459 O O . GLU A 1 293 ? -28.192 6.399 28.859 1.00 88.88 293 GLU A O 1
ATOM 2464 N N . TYR A 1 294 ? -29.567 5.540 27.310 1.00 91.81 294 TYR A N 1
ATOM 2465 C CA . TYR A 1 294 ? -30.785 6.048 27.935 1.00 91.81 294 TYR A CA 1
ATOM 2466 C C . TYR A 1 294 ? -30.996 5.456 29.335 1.00 91.81 294 TYR A C 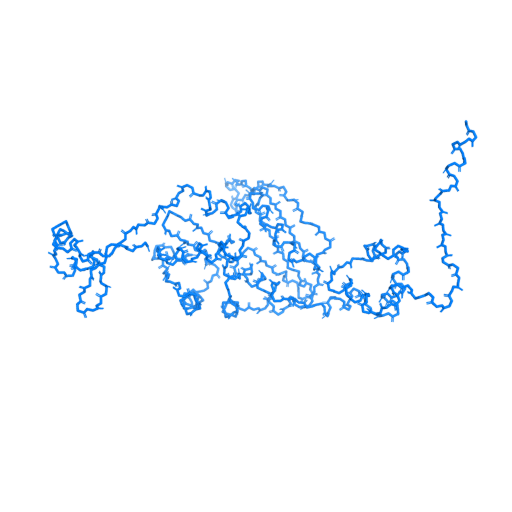1
ATOM 2468 O O . TYR A 1 294 ? -31.320 6.189 30.271 1.00 91.81 294 TYR A O 1
ATOM 2476 N N . CYS A 1 295 ? -30.793 4.144 29.497 1.00 92.56 295 CYS A N 1
ATOM 2477 C CA . CYS A 1 295 ? -30.900 3.485 30.797 1.00 92.56 295 CYS A CA 1
ATOM 2478 C C . CYS A 1 295 ? -29.867 4.027 31.791 1.00 92.56 295 CYS A C 1
ATOM 2480 O O . CYS A 1 295 ? -30.235 4.367 32.912 1.00 92.56 295 CYS A O 1
ATOM 2482 N N . GLU A 1 296 ? -28.604 4.151 31.381 1.00 90.44 296 GLU A N 1
ATOM 2483 C CA . GLU A 1 296 ? -27.518 4.666 32.224 1.00 90.44 296 GLU A CA 1
ATOM 2484 C C . GLU A 1 296 ? -27.777 6.110 32.659 1.00 90.44 296 GLU A C 1
ATOM 2486 O O . GLU A 1 296 ? -27.739 6.413 33.852 1.00 90.44 296 GLU A O 1
ATOM 2491 N N . LYS A 1 297 ? -28.123 6.992 31.714 1.00 92.56 297 LYS A N 1
ATOM 2492 C CA . LYS A 1 297 ? -28.364 8.417 31.983 1.00 92.56 297 LYS A CA 1
ATOM 2493 C C . LYS A 1 297 ? -29.529 8.653 32.946 1.00 92.56 297 LYS A C 1
ATOM 2495 O O . LYS A 1 297 ? -29.496 9.606 33.718 1.00 92.56 297 LYS A O 1
ATOM 2500 N N . ASN A 1 298 ? -30.549 7.797 32.902 1.00 93.25 298 ASN A N 1
ATOM 2501 C CA . ASN A 1 298 ? -31.746 7.910 33.739 1.00 93.25 298 ASN A CA 1
ATOM 2502 C C . ASN A 1 298 ? -31.732 6.966 34.954 1.00 93.25 298 ASN A C 1
ATOM 2504 O O . ASN A 1 298 ? -32.721 6.903 35.682 1.00 93.25 298 ASN A O 1
ATOM 2508 N N . ASN A 1 299 ? -30.639 6.227 35.174 1.00 93.50 299 ASN A N 1
ATOM 2509 C CA . ASN A 1 299 ? -30.515 5.213 36.223 1.00 93.50 299 ASN A CA 1
ATOM 2510 C C . ASN A 1 299 ? -31.670 4.182 36.216 1.00 93.50 299 ASN A C 1
ATOM 2512 O O . ASN A 1 299 ? -32.234 3.833 37.255 1.00 93.50 299 ASN A O 1
ATOM 2516 N N . LEU A 1 300 ? -32.056 3.719 35.022 1.00 93.88 300 LEU A N 1
ATOM 2517 C CA . LEU A 1 300 ? -33.159 2.780 34.810 1.00 93.88 300 LEU A CA 1
ATOM 2518 C C . LEU A 1 300 ? -32.649 1.349 34.561 1.00 93.88 300 LEU A C 1
ATOM 2520 O O . LEU A 1 300 ? -31.651 1.160 33.862 1.00 93.88 300 LEU A O 1
ATOM 2524 N N . PRO A 1 301 ? -33.351 0.303 35.039 1.00 93.88 301 PRO A N 1
ATOM 2525 C CA . PRO A 1 301 ? -32.982 -1.073 34.726 1.00 93.88 301 PRO A CA 1
ATOM 2526 C C . PRO A 1 301 ? -33.235 -1.393 33.246 1.00 93.88 301 PRO A C 1
ATOM 2528 O O . PRO A 1 301 ? -34.326 -1.163 32.719 1.00 93.88 301 PRO A O 1
ATOM 2531 N N . TYR A 1 302 ? -32.255 -2.001 32.573 1.00 91.62 302 TYR A N 1
ATOM 2532 C CA . TYR A 1 302 ? -32.343 -2.278 31.133 1.00 91.62 302 TYR A CA 1
ATOM 2533 C C . TYR A 1 302 ? -33.533 -3.170 30.759 1.00 91.62 302 TYR A C 1
ATOM 2535 O O . TYR A 1 302 ? -34.280 -2.855 29.842 1.00 91.62 302 TYR A O 1
ATOM 2543 N N . LYS A 1 303 ? -33.756 -4.271 31.492 1.00 92.75 303 LYS A N 1
ATOM 2544 C CA . LYS A 1 303 ? -34.835 -5.232 31.191 1.00 92.75 303 LYS A CA 1
ATOM 2545 C C . LYS A 1 303 ? -36.229 -4.604 31.269 1.00 92.75 303 LYS A C 1
ATOM 2547 O O . LYS A 1 303 ? -37.063 -4.877 30.410 1.00 92.75 303 LYS A O 1
ATOM 2552 N N . SER A 1 304 ? -36.487 -3.785 32.288 1.00 91.44 304 SER A N 1
ATOM 2553 C CA . SER A 1 304 ? -37.781 -3.111 32.444 1.00 91.44 304 SER A CA 1
ATOM 2554 C C . SER A 1 304 ? -37.962 -2.014 31.401 1.00 91.44 304 SER A C 1
ATOM 2556 O O . SER A 1 304 ? -39.045 -1.875 30.842 1.00 91.44 304 SER A O 1
ATOM 2558 N N . THR A 1 305 ? -36.893 -1.281 31.089 1.00 92.25 305 THR A N 1
ATOM 2559 C CA . THR A 1 305 ? -36.916 -0.231 30.063 1.00 92.25 305 THR A CA 1
ATOM 2560 C C . THR A 1 305 ? -37.121 -0.826 28.671 1.00 92.25 305 THR A C 1
ATOM 2562 O O . THR A 1 305 ? -37.951 -0.335 27.916 1.00 92.25 305 THR A O 1
ATOM 2565 N N . TRP A 1 306 ? -36.478 -1.956 28.367 1.00 92.88 306 TRP A N 1
ATOM 2566 C CA . TRP A 1 306 ? -36.732 -2.714 27.145 1.00 92.88 306 TRP A CA 1
ATOM 2567 C C . TRP A 1 306 ? -38.203 -3.101 27.015 1.00 92.88 306 TRP A C 1
ATOM 2569 O O . TRP A 1 306 ? -38.806 -2.899 25.968 1.00 92.88 306 TRP A O 1
ATOM 2579 N N . ALA A 1 307 ? -38.788 -3.677 28.070 1.00 92.31 307 ALA A N 1
ATOM 2580 C CA . ALA A 1 307 ? -40.187 -4.092 28.047 1.00 92.31 307 ALA A CA 1
ATOM 2581 C C . ALA A 1 307 ? -41.132 -2.902 27.821 1.00 92.31 307 ALA A C 1
ATOM 2583 O O . ALA A 1 307 ? -42.111 -3.044 27.095 1.00 92.31 307 ALA A O 1
ATOM 2584 N N . LYS A 1 308 ? -40.809 -1.738 28.400 1.00 91.62 308 LYS A N 1
ATOM 2585 C CA . LYS A 1 308 ? -41.573 -0.497 28.241 1.00 91.62 308 LYS A CA 1
ATOM 2586 C C . LYS A 1 308 ? -41.550 0.027 26.803 1.00 91.62 308 LYS A C 1
ATOM 2588 O O . LYS A 1 308 ? -42.594 0.412 26.302 1.00 91.62 308 LYS A O 1
ATOM 2593 N N . PHE A 1 309 ? -40.386 0.028 26.158 1.00 90.88 309 PHE A N 1
ATOM 2594 C CA . PHE A 1 309 ? -40.205 0.573 24.807 1.00 90.88 309 PHE A CA 1
ATOM 2595 C C . PHE A 1 309 ? -40.223 -0.501 23.715 1.00 90.88 309 PHE A C 1
ATOM 2597 O O . PHE A 1 309 ? -39.762 -0.257 22.607 1.00 90.88 309 PHE A O 1
ATOM 2604 N N . LYS A 1 310 ? -40.716 -1.711 24.001 1.00 90.31 310 LYS A N 1
ATOM 2605 C CA . LYS A 1 310 ? -40.564 -2.876 23.115 1.00 90.31 310 LYS A CA 1
ATOM 2606 C C . LYS A 1 310 ? -41.015 -2.610 21.675 1.00 90.31 310 LYS A C 1
ATOM 2608 O O . LYS A 1 310 ? -40.351 -3.076 20.752 1.00 90.31 310 LYS A O 1
ATOM 2613 N N . ASP A 1 311 ? -42.103 -1.866 21.508 1.00 90.12 311 ASP A N 1
ATOM 2614 C CA . ASP A 1 311 ? -42.703 -1.567 20.204 1.00 90.12 311 ASP A CA 1
ATOM 2615 C C . ASP A 1 311 ? -42.040 -0.369 19.493 1.00 90.12 311 ASP A C 1
ATOM 2617 O O . ASP A 1 311 ? -42.209 -0.185 18.292 1.00 90.12 311 ASP A O 1
ATOM 2621 N N . GLU A 1 312 ? -41.235 0.408 20.219 1.00 89.31 312 GLU A N 1
ATOM 2622 C CA . GLU A 1 312 ? -40.468 1.560 19.725 1.00 89.31 312 GLU A CA 1
ATOM 2623 C C . GLU A 1 312 ? -38.986 1.212 19.495 1.00 89.31 312 GLU A C 1
ATOM 2625 O O . GLU A 1 312 ? -38.237 1.995 18.907 1.00 89.31 312 GLU A O 1
ATOM 2630 N N . ILE A 1 313 ? -38.541 0.031 19.950 1.00 90.75 313 ILE A N 1
ATOM 2631 C CA . ILE A 1 313 ? -37.154 -0.402 19.811 1.00 90.75 313 ILE A CA 1
ATOM 2632 C C . ILE A 1 313 ? -36.832 -0.704 18.352 1.00 90.75 313 ILE A C 1
ATOM 2634 O O . ILE A 1 313 ? -37.340 -1.644 17.736 1.00 90.75 313 ILE A O 1
ATOM 2638 N N . LYS A 1 314 ? -35.850 0.029 17.844 1.00 89.50 314 LYS A N 1
ATOM 2639 C CA . LYS A 1 314 ? -35.202 -0.228 16.567 1.00 89.50 314 LYS A CA 1
ATOM 2640 C C . LYS A 1 314 ? -33.899 -0.977 16.812 1.00 89.50 314 LYS A C 1
ATOM 2642 O O . LYS A 1 314 ? -32.970 -0.455 17.426 1.00 89.50 314 LYS A O 1
ATOM 2647 N N . LEU A 1 315 ? -33.824 -2.219 16.336 1.00 85.88 315 LEU A N 1
ATOM 2648 C CA . LEU A 1 315 ? -32.586 -2.995 16.377 1.00 85.88 315 LEU A CA 1
ATOM 2649 C C . LEU A 1 315 ? -31.724 -2.669 15.159 1.00 85.88 315 LEU A C 1
ATOM 2651 O O . LEU A 1 315 ? -32.113 -2.962 14.031 1.00 85.88 315 LEU A O 1
ATOM 2655 N N . VAL A 1 316 ? -30.544 -2.106 15.401 1.00 78.69 316 VAL A N 1
ATOM 2656 C CA . VAL A 1 316 ? -29.554 -1.762 14.371 1.00 78.69 316 VAL A CA 1
ATOM 2657 C C . VAL A 1 316 ? -28.301 -2.607 14.588 1.00 78.69 316 VAL A C 1
ATOM 2659 O O . VAL A 1 316 ? -27.946 -2.900 15.730 1.00 78.69 316 VAL A O 1
ATOM 2662 N N . ILE A 1 317 ? -27.682 -3.061 13.498 1.00 65.56 317 ILE A N 1
ATOM 2663 C CA . ILE A 1 317 ? -26.446 -3.858 13.517 1.00 65.56 317 ILE A CA 1
ATOM 2664 C C . ILE A 1 317 ? -25.222 -2.952 13.617 1.00 65.56 317 ILE A C 1
ATOM 2666 O O . ILE A 1 317 ? -25.216 -1.921 12.911 1.00 65.56 317 ILE A O 1
#

Solvent-accessible surface area (backbone atoms only — not comparable to full-atom values): 17643 Å² total; per-residue (Å²): 118,71,68,60,58,59,57,74,70,67,80,80,75,80,71,68,72,72,91,50,93,81,72,76,60,67,63,75,38,62,66,55,39,44,44,43,46,54,63,60,24,46,52,55,65,57,52,9,60,76,68,75,51,52,45,68,57,41,45,46,31,34,36,70,69,63,55,60,34,72,68,48,42,21,66,65,42,71,78,52,72,70,46,47,34,49,48,47,9,25,56,70,31,66,25,46,52,46,84,51,90,90,49,28,26,48,37,42,60,36,48,58,81,27,46,55,45,47,51,54,57,42,66,71,43,43,41,50,27,88,61,76,68,43,80,42,81,47,46,77,45,60,48,98,80,66,79,49,75,45,79,43,70,39,27,35,35,42,52,41,47,58,30,56,58,47,52,62,63,63,69,50,49,71,64,59,41,56,72,66,57,47,70,56,14,46,35,44,22,44,66,55,41,33,46,61,51,45,65,28,36,33,32,60,42,67,89,51,53,71,75,48,49,56,47,48,51,51,46,40,33,74,77,68,69,30,53,62,47,63,48,93,90,48,74,38,32,44,34,33,39,54,68,34,27,52,54,48,52,54,46,31,63,70,67,42,72,68,84,28,43,49,42,28,60,52,56,81,67,29,85,62,49,59,76,82,66,71,42,48,25,34,70,58,98,86,42,81,40,48,45,65,58,55,20,61,78,67,74,44,61,61,74,63,51,47,65,72,40,54,93,57,49,45,75,44,112

Secondary structure (DSSP, 8-state):
-HHHHHHTTS----------TT---GGG-HHHHHIIIIIS---HHHHHHHTTS-HHHHIIIIIIIS---HHHHHHH----HHHHHHHHHHHHTT-EE---TT---EEEEEEGGGHHHHHHHHHHHGGG-SSPPEEE---EEE-TTSS-EEEPPPEEEEEPPP-TTHHHHHT--HHHHHHH--HHHHHHHHHHHEEE-SS-EEEE-TTS-HHHHHHHHHHHHHHH---EE--TT-TTEEEEPHHHHHHHHHHHHHHS-TTSHHHIIIIIT-TTSPPPPPEEEEEETTEEEEHHHHHHHTT--HHHHHHHTTTT-EEE-